Protein AF-A0A6L8B9L0-F1 (afdb_monomer)

Secondary structure (DSSP, 8-state):
-----TTTS---EEEEE--BTTB-EEEEEETTS-EEEEEETEEEEEE-TTS-EEEEETTTEEEEE-TT--EEEEEE---TTEEEEEEEEEEEETTTTEEEEEEEEEEEE-HHHHHHTT--TTS-S--TTEEEEEEEEE-TTS-EEEEEEGGGGEEBSS-TTSTTB--TT--GGG-TTSEETTSS---TTSS---------

Foldseek 3Di:
DPDDDVVPDPWDWDWDADPDVPFAWIFIATSVRDTPAIAGQFRDWDADPVRWIWGDRPWFKIFIAHRVRHTPAMEGDPPPQKTWDADKDFDQDVVVNGTKIKTKIKGDDAQVRLVLLPEDCPPDVTLPLFIFMKIFIADRVRDTPDMDGLSVQAAECPDQPHPRYLHPPGDPVVRPRGHYSPPDHTHNCRPPDNDDDDDD

Nearest PDB structures (foldseek):
  6tjd-assembly1_B  TM=5.544E-01  e=4.159E-03  synthetic construct
  6tjf-assembly2_C  TM=4.735E-01  e=1.412E-03  synthetic construct
  7ax2-assembly1_A  TM=4.006E-01  e=8.467E-04  synthetic construct
  6tjh-assembly2_B  TM=3.695E-01  e=1.125E-03  synthetic construct
  3hxj-assembly1_B  TM=4.276E-01  e=5.220E-03  Methanococcus maripaludis C7

pLDDT: mean 93.61, std 6.49, range [51.88, 98.62]

Mean predicted aligned error: 4.68 Å

Structure (mmCIF, N/CA/C/O backbone):
data_AF-A0A6L8B9L0-F1
#
_entry.id   AF-A0A6L8B9L0-F1
#
loop_
_atom_site.group_PDB
_atom_site.id
_atom_site.type_symbol
_atom_site.label_atom_id
_atom_site.label_alt_id
_atom_site.label_comp_id
_atom_site.label_asym_id
_atom_site.label_entity_id
_atom_site.label_seq_id
_atom_site.pdbx_PDB_ins_code
_atom_site.Cartn_x
_atom_site.Cartn_y
_atom_site.Cartn_z
_atom_site.occupancy
_atom_site.B_iso_or_equiv
_atom_site.auth_seq_id
_atom_site.auth_comp_id
_atom_site.auth_asym_id
_atom_site.auth_atom_id
_atom_site.pdbx_PDB_model_num
ATOM 1 N N . MET A 1 1 ? -34.748 1.625 4.871 1.00 51.88 1 MET A N 1
ATOM 2 C CA . MET A 1 1 ? -34.276 0.728 5.945 1.00 51.88 1 MET A CA 1
ATOM 3 C C . MET A 1 1 ? -33.990 -0.606 5.284 1.00 51.88 1 MET A C 1
ATOM 5 O O . MET A 1 1 ? -34.878 -1.085 4.590 1.00 51.88 1 MET A O 1
ATOM 9 N N . ILE A 1 2 ? -32.771 -1.134 5.387 1.00 58.09 2 ILE A N 1
ATOM 10 C CA . ILE A 1 2 ? -32.472 -2.496 4.924 1.00 58.09 2 ILE A CA 1
ATOM 11 C C . ILE A 1 2 ? -33.125 -3.430 5.959 1.00 58.09 2 ILE A C 1
ATOM 13 O O . ILE A 1 2 ? -32.776 -3.320 7.131 1.00 58.09 2 ILE A O 1
ATOM 17 N N . PRO A 1 3 ? -34.134 -4.243 5.605 1.00 67.88 3 PRO A N 1
ATOM 18 C CA . PRO A 1 3 ? -34.781 -5.120 6.573 1.00 67.88 3 PRO A CA 1
ATOM 19 C C . PRO A 1 3 ? -33.852 -6.291 6.913 1.00 67.88 3 PRO A C 1
ATOM 21 O O . PRO A 1 3 ? -33.426 -7.019 6.018 1.00 67.88 3 PRO A O 1
ATOM 24 N N . TRP A 1 4 ? -33.552 -6.478 8.198 1.00 77.31 4 TRP A N 1
ATOM 25 C CA . TRP A 1 4 ? -32.887 -7.681 8.695 1.00 77.31 4 TRP A CA 1
ATOM 26 C C . TRP A 1 4 ? -33.915 -8.784 8.943 1.00 77.31 4 TRP A C 1
ATOM 28 O O . TRP A 1 4 ? -34.924 -8.569 9.616 1.00 77.31 4 TRP A O 1
ATOM 38 N N . ASP A 1 5 ? -33.653 -9.960 8.379 1.00 82.81 5 ASP A N 1
ATOM 39 C CA . ASP A 1 5 ? -34.412 -11.183 8.618 1.00 82.81 5 ASP A CA 1
ATOM 40 C C . ASP A 1 5 ? -33.485 -12.176 9.341 1.00 82.81 5 ASP A C 1
ATOM 42 O O . ASP A 1 5 ? -32.600 -12.741 8.692 1.00 82.81 5 ASP A O 1
ATOM 46 N N . PRO A 1 6 ? -33.656 -12.410 10.656 1.00 82.56 6 PRO A N 1
ATOM 47 C CA . PRO A 1 6 ? -32.798 -13.317 11.426 1.00 82.56 6 PRO A CA 1
ATOM 48 C C . PRO A 1 6 ? -32.816 -14.766 10.926 1.00 82.56 6 PRO A C 1
ATOM 50 O O . PRO A 1 6 ? -31.980 -15.560 11.340 1.00 82.56 6 PRO A O 1
ATOM 53 N N . GLN A 1 7 ? -33.775 -15.144 10.074 1.00 88.31 7 GLN A N 1
ATOM 54 C CA . GLN A 1 7 ? -33.824 -16.480 9.473 1.00 88.31 7 GLN A CA 1
ATOM 55 C C . GLN A 1 7 ? -33.000 -16.579 8.184 1.00 88.31 7 GLN A C 1
ATOM 57 O O . GLN A 1 7 ? -32.796 -17.681 7.678 1.00 88.31 7 GLN A O 1
ATOM 62 N N . LYS A 1 8 ? -32.571 -15.443 7.621 1.00 85.62 8 LYS A N 1
ATOM 63 C CA . LYS A 1 8 ? -31.871 -15.359 6.328 1.00 85.62 8 LYS A CA 1
ATOM 64 C C . LYS A 1 8 ? -30.539 -14.618 6.392 1.00 85.62 8 LYS A C 1
ATOM 66 O O . LYS A 1 8 ? -29.845 -14.571 5.382 1.00 85.62 8 LYS A O 1
ATOM 71 N N . ALA A 1 9 ? -30.212 -14.015 7.530 1.00 81.06 9 ALA A N 1
ATOM 72 C CA . ALA A 1 9 ? -28.981 -13.273 7.741 1.00 81.06 9 ALA A CA 1
ATOM 73 C C . ALA A 1 9 ? -28.373 -13.643 9.092 1.00 81.06 9 ALA A C 1
ATOM 75 O O . ALA A 1 9 ? -29.076 -13.676 10.106 1.00 81.06 9 ALA A O 1
ATOM 76 N N . ASP A 1 10 ? -27.063 -13.861 9.091 1.00 82.81 10 ASP A N 1
ATOM 77 C CA . ASP A 1 10 ? -26.309 -14.105 10.312 1.00 82.81 10 ASP A CA 1
ATOM 78 C C . ASP A 1 10 ? -26.344 -12.873 11.236 1.00 82.81 10 ASP A C 1
ATOM 80 O O . ASP A 1 10 ? -26.451 -11.730 10.765 1.00 82.81 10 ASP A O 1
ATOM 84 N N . PRO A 1 11 ? -26.291 -13.072 12.566 1.00 84.88 11 PRO A N 1
ATOM 85 C CA . PRO A 1 11 ? -26.083 -11.973 13.495 1.00 84.88 11 PRO A CA 1
ATOM 86 C C . PRO A 1 11 ? -24.671 -11.403 13.319 1.00 84.88 11 PRO A C 1
ATOM 88 O O . PRO A 1 11 ? -23.735 -12.125 12.984 1.00 84.88 11 PRO A O 1
ATOM 91 N N . GLY A 1 12 ? -24.494 -10.116 13.603 1.00 87.81 12 GLY A N 1
ATOM 92 C CA . GLY A 1 12 ? -23.178 -9.498 13.522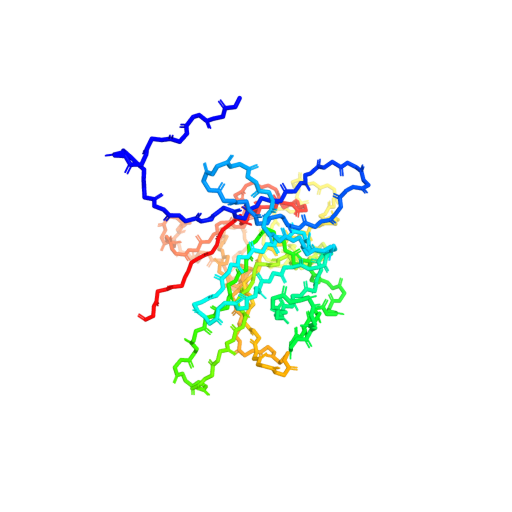 1.00 87.81 12 GLY A CA 1
ATOM 93 C C . GLY A 1 12 ? -23.220 -7.981 13.531 1.00 87.81 12 GLY A C 1
ATOM 94 O O . GLY A 1 12 ? -24.215 -7.362 13.917 1.00 87.81 12 GLY A O 1
ATOM 95 N N . TYR A 1 13 ? -22.105 -7.411 13.093 1.00 89.50 13 TYR A N 1
ATOM 96 C CA . TYR A 1 13 ? -21.912 -5.978 12.966 1.00 89.50 13 TYR A CA 1
ATOM 97 C C . TYR A 1 13 ? -21.266 -5.654 11.624 1.00 89.50 13 TYR A C 1
ATOM 99 O O . TYR A 1 13 ? -20.518 -6.462 11.076 1.00 89.50 13 TYR A O 1
ATOM 107 N N . ALA A 1 14 ? -21.517 -4.449 11.127 1.00 90.19 14 ALA A N 1
ATOM 108 C CA . ALA A 1 14 ? -20.841 -3.895 9.964 1.00 90.19 14 ALA A CA 1
ATOM 109 C C . ALA A 1 14 ? -20.059 -2.638 10.361 1.00 90.19 14 ALA A C 1
ATOM 111 O O . ALA A 1 14 ? -20.620 -1.728 10.979 1.00 90.19 14 ALA A O 1
ATOM 112 N N . CYS A 1 15 ? -18.783 -2.574 9.972 1.00 90.56 15 CYS A N 1
ATOM 113 C CA . CYS A 1 15 ? -18.016 -1.332 9.983 1.00 90.56 15 CYS A CA 1
ATOM 114 C C . CYS A 1 15 ? -18.389 -0.505 8.751 1.00 90.56 15 CYS A C 1
ATOM 116 O O . CYS A 1 15 ? -18.296 -0.978 7.619 1.00 90.56 15 CYS A O 1
ATOM 118 N N . ILE A 1 16 ? -18.816 0.738 8.962 1.00 90.44 16 ILE A N 1
ATOM 119 C CA . ILE A 1 16 ? -19.168 1.669 7.894 1.00 90.44 16 ILE A CA 1
ATOM 120 C C . ILE A 1 16 ? -18.310 2.920 8.016 1.00 90.44 16 ILE A C 1
ATOM 122 O O . ILE A 1 16 ? -18.424 3.693 8.969 1.00 90.44 16 ILE A O 1
ATOM 126 N N . ARG A 1 17 ? -17.494 3.150 6.989 1.00 87.38 17 ARG A N 1
ATOM 127 C CA . ARG A 1 17 ? -16.801 4.414 6.752 1.00 87.38 17 ARG A CA 1
ATOM 128 C C . ARG A 1 17 ? -17.747 5.416 6.094 1.00 87.38 17 ARG A C 1
ATOM 130 O O . ARG A 1 17 ? -18.367 5.123 5.072 1.00 87.38 17 ARG A O 1
ATOM 137 N N . THR A 1 18 ? -17.785 6.645 6.600 1.00 80.50 18 THR A N 1
ATOM 138 C CA . THR A 1 18 ? -18.456 7.759 5.911 1.00 80.50 18 THR A CA 1
ATOM 139 C C . THR A 1 18 ? -17.491 8.510 4.993 1.00 80.50 18 THR A C 1
ATOM 141 O O . THR A 1 18 ? -16.396 8.874 5.411 1.00 80.50 18 THR A O 1
ATOM 144 N N . ARG A 1 19 ? -17.904 8.809 3.753 1.00 72.81 19 ARG A N 1
ATOM 145 C CA . ARG A 1 19 ? -17.173 9.699 2.821 1.00 72.81 19 ARG A CA 1
ATOM 146 C C . ARG A 1 19 ? -17.920 11.018 2.590 1.00 72.81 19 ARG A C 1
ATOM 148 O O . ARG A 1 19 ? -18.149 11.419 1.453 1.00 72.81 19 ARG A O 1
ATOM 155 N N . LEU A 1 20 ? -18.344 11.674 3.669 1.00 76.12 20 LEU A N 1
ATOM 156 C CA . LEU A 1 20 ? -18.966 12.999 3.597 1.00 76.12 20 LEU A CA 1
ATOM 157 C C . LEU A 1 20 ? -17.947 14.075 3.999 1.00 76.12 20 LEU A C 1
ATOM 159 O O . LEU A 1 20 ? -17.241 13.883 4.991 1.00 76.12 20 LEU A O 1
ATOM 163 N N . PRO A 1 21 ? -17.861 15.211 3.278 1.00 75.56 21 PRO A N 1
ATOM 164 C CA . PRO A 1 21 ? -16.994 16.317 3.675 1.00 75.56 21 PRO A CA 1
ATOM 165 C C . PRO A 1 21 ? -17.262 16.741 5.126 1.00 75.56 21 PRO A C 1
ATOM 167 O O . PRO A 1 21 ? -18.398 17.035 5.489 1.00 75.56 21 PRO A O 1
ATOM 170 N N . GLY A 1 22 ? -16.215 16.759 5.955 1.00 72.50 22 GLY A N 1
ATOM 171 C CA . GLY A 1 22 ? -16.309 17.137 7.370 1.00 72.50 22 GLY A CA 1
ATOM 172 C C . GLY A 1 22 ? -16.790 16.036 8.324 1.00 72.50 22 GLY A C 1
ATOM 173 O O . GLY A 1 22 ? -16.885 16.298 9.520 1.00 72.50 22 GLY A O 1
ATOM 174 N N . VAL A 1 23 ? -17.057 14.817 7.837 1.00 77.75 23 VAL A N 1
ATOM 175 C CA . VAL A 1 23 ? -17.402 13.654 8.673 1.00 77.75 23 VAL A CA 1
ATOM 176 C C . VAL A 1 23 ? -16.302 12.603 8.542 1.00 77.75 23 VAL A C 1
ATOM 178 O O . VAL A 1 23 ? -16.163 11.968 7.497 1.00 77.75 23 VAL A O 1
ATOM 181 N N . THR A 1 24 ? -15.506 12.432 9.598 1.00 81.88 24 THR A N 1
ATOM 182 C CA . THR A 1 24 ? -14.398 11.469 9.646 1.00 81.88 24 THR A CA 1
ATOM 183 C C . THR A 1 24 ? -14.606 10.469 10.771 1.00 81.88 24 THR A C 1
ATOM 185 O O . THR A 1 24 ? -14.849 10.847 11.913 1.00 81.88 24 THR A O 1
ATOM 188 N N . GLY A 1 25 ? -14.463 9.187 10.463 1.00 91.38 25 GLY A N 1
ATOM 189 C CA . GLY A 1 25 ? -14.602 8.113 11.431 1.00 91.38 25 GLY A CA 1
ATOM 190 C C . GLY A 1 25 ? -15.271 6.883 10.841 1.00 91.38 25 GLY A C 1
ATOM 191 O O . GLY A 1 25 ? -15.788 6.893 9.718 1.00 91.38 25 GLY A O 1
ATOM 192 N N . VAL A 1 26 ? -15.271 5.830 11.647 1.00 93.62 26 VAL A N 1
ATOM 193 C CA . VAL A 1 26 ? -15.879 4.540 11.326 1.00 93.62 26 VAL A CA 1
ATOM 194 C C . VAL A 1 26 ? -16.966 4.246 12.350 1.00 93.62 26 VAL A C 1
ATOM 196 O O . VAL A 1 26 ? -16.760 4.387 13.557 1.00 93.62 26 VAL A O 1
ATOM 199 N N . TYR A 1 27 ? -18.139 3.863 11.857 1.00 94.25 27 TYR A N 1
ATOM 200 C CA . TYR A 1 27 ? -19.278 3.454 12.667 1.00 94.25 27 TYR A CA 1
ATOM 201 C C . TYR A 1 27 ? -19.353 1.938 12.707 1.00 94.25 27 TYR A C 1
ATOM 203 O O . TYR A 1 27 ? -19.258 1.296 11.665 1.00 94.25 27 TYR A O 1
ATOM 211 N N . LEU A 1 28 ? -19.606 1.379 13.884 1.00 94.25 28 LEU A N 1
ATOM 212 C CA . LEU A 1 28 ? -20.047 0.000 14.015 1.00 94.25 28 LEU A CA 1
ATOM 213 C C . LEU A 1 28 ? -21.566 -0.006 14.130 1.00 94.25 28 LEU A C 1
ATOM 215 O O . LEU A 1 28 ? -22.125 0.646 15.017 1.00 94.25 28 LEU A O 1
ATOM 219 N N . ILE A 1 29 ? -22.227 -0.725 13.231 1.00 93.81 29 ILE A N 1
ATOM 220 C CA . ILE A 1 29 ? -23.686 -0.797 13.167 1.00 93.81 29 ILE A CA 1
ATOM 221 C C . ILE A 1 29 ? -24.119 -2.248 13.347 1.00 93.81 29 ILE A C 1
ATOM 223 O O . ILE A 1 29 ? -23.524 -3.146 12.753 1.00 93.81 29 ILE A O 1
ATOM 227 N N . ASP A 1 30 ? -25.131 -2.481 14.178 1.00 91.56 30 ASP A N 1
ATOM 228 C CA . ASP A 1 30 ? -25.738 -3.803 14.334 1.00 91.56 30 ASP A CA 1
ATOM 229 C C . ASP A 1 30 ? -26.695 -4.149 13.179 1.00 91.56 30 ASP A C 1
ATOM 231 O O . ASP A 1 30 ? -27.028 -3.326 12.322 1.00 91.56 30 ASP A O 1
ATOM 235 N N . MET A 1 31 ? -27.193 -5.385 13.168 1.00 89.25 31 MET A N 1
ATOM 236 C CA . MET A 1 31 ? -28.133 -5.833 12.135 1.00 89.25 31 MET A CA 1
ATOM 237 C C . MET A 1 31 ? -29.500 -5.128 12.190 1.00 89.25 31 MET A C 1
ATOM 239 O O . MET A 1 31 ? -30.235 -5.144 11.205 1.00 89.25 31 MET A O 1
ATOM 243 N N . ALA A 1 32 ? -29.849 -4.473 13.301 1.00 87.81 32 ALA A N 1
ATOM 244 C CA . ALA A 1 32 ? -31.047 -3.640 13.408 1.00 87.81 32 ALA A CA 1
ATOM 245 C C . ALA A 1 32 ? -30.830 -2.212 12.864 1.00 87.81 32 ALA A C 1
ATOM 247 O O . ALA A 1 32 ? -31.765 -1.406 12.859 1.00 87.81 32 ALA A O 1
ATOM 248 N N . GLY A 1 33 ? -29.623 -1.893 12.383 1.00 88.81 33 GLY A N 1
ATOM 249 C CA . GLY A 1 33 ? -29.259 -0.573 11.880 1.00 88.81 33 GLY A CA 1
ATOM 250 C C . GLY A 1 33 ? -28.943 0.439 12.984 1.00 88.81 33 GLY A C 1
ATOM 251 O O . GLY A 1 33 ? -28.923 1.640 12.708 1.00 88.81 33 GLY A O 1
ATOM 252 N N . GLN A 1 34 ? -28.729 -0.006 14.226 1.00 91.44 34 GLN A N 1
ATOM 253 C CA . GLN A 1 34 ? -28.355 0.860 15.341 1.00 91.44 34 GLN A CA 1
ATOM 254 C C . GLN A 1 34 ? -26.841 1.030 15.393 1.00 91.44 34 GLN A C 1
ATOM 256 O O . GLN A 1 34 ? -26.083 0.070 15.267 1.00 91.44 34 GLN A O 1
ATOM 261 N N . VAL A 1 35 ? -26.395 2.266 15.613 1.00 94.31 35 VAL A N 1
ATOM 262 C CA . VAL A 1 35 ? -24.983 2.548 15.883 1.00 94.31 35 VAL A CA 1
ATOM 263 C C . VAL A 1 35 ? -24.649 2.022 17.275 1.00 94.31 35 VAL A C 1
ATOM 265 O O . VAL A 1 35 ? -25.189 2.513 18.266 1.00 94.31 35 VAL A O 1
ATOM 268 N N . VAL A 1 36 ? -23.744 1.049 17.344 1.00 95.44 36 VAL A N 1
ATOM 269 C CA . VAL A 1 36 ? -23.272 0.462 18.605 1.00 95.44 36 VAL A CA 1
ATOM 270 C C . VAL A 1 36 ? -21.927 1.029 19.045 1.00 95.44 36 VAL A C 1
ATOM 272 O O . VAL A 1 36 ? -21.632 1.042 20.238 1.00 95.44 36 VAL A O 1
ATOM 275 N N . ASN A 1 37 ? -21.123 1.527 18.101 1.00 95.44 37 ASN A N 1
ATOM 276 C CA . ASN A 1 37 ? -19.882 2.233 18.397 1.00 95.44 37 ASN A CA 1
ATOM 277 C C . ASN A 1 37 ? -19.502 3.213 17.277 1.00 95.44 37 ASN A C 1
ATOM 279 O O . ASN A 1 37 ? -19.998 3.118 16.152 1.00 95.44 37 ASN A O 1
ATOM 283 N N . TYR A 1 38 ? -18.622 4.158 17.591 1.00 94.50 38 TYR A N 1
ATOM 284 C CA . TYR A 1 38 ? -18.092 5.141 16.655 1.00 94.50 38 TYR A CA 1
ATOM 285 C C . TYR A 1 38 ? -16.669 5.539 17.046 1.00 94.50 38 TYR A C 1
ATOM 287 O O . TYR A 1 38 ? -16.438 6.019 18.157 1.00 94.50 38 TYR A O 1
ATOM 295 N N . TRP A 1 39 ? -15.739 5.411 16.102 1.00 94.12 39 TRP A N 1
ATOM 296 C CA . TRP A 1 39 ? -14.350 5.821 16.280 1.00 94.12 39 TRP A CA 1
ATOM 297 C C . TRP A 1 39 ? -14.023 7.013 15.373 1.00 94.12 39 TRP A C 1
ATOM 299 O O . TRP A 1 39 ? -13.910 6.847 14.153 1.00 94.12 39 TRP A O 1
ATOM 309 N N . PRO A 1 40 ? -13.872 8.228 15.933 1.00 91.75 40 PRO A N 1
ATOM 310 C CA . PRO A 1 40 ? -13.597 9.424 15.148 1.00 91.75 40 PRO A CA 1
ATOM 311 C C . PRO A 1 40 ? -12.179 9.417 14.569 1.00 91.75 40 PRO A C 1
ATOM 313 O O . PRO A 1 40 ? -11.233 8.911 15.174 1.00 91.75 40 PRO A O 1
ATOM 316 N N . GLY A 1 41 ? -12.020 10.049 13.406 1.00 89.38 41 GLY A N 1
ATOM 317 C CA . GLY A 1 41 ? -10.712 10.265 12.778 1.00 89.38 41 GLY A CA 1
ATOM 318 C C . GLY A 1 41 ? -10.125 9.058 12.041 1.00 89.38 41 GLY A C 1
ATOM 319 O O . GLY A 1 41 ? -9.135 9.229 11.333 1.00 89.38 41 GLY A O 1
ATOM 320 N N . PHE A 1 42 ? -10.740 7.878 12.145 1.00 93.12 42 PHE A N 1
ATOM 321 C CA . PHE A 1 42 ? -10.400 6.749 11.285 1.00 93.12 42 PHE A CA 1
ATOM 322 C C . PHE A 1 42 ? -10.910 6.982 9.863 1.00 93.12 42 PHE A C 1
ATOM 324 O O . PHE A 1 42 ? -12.047 7.413 9.648 1.00 93.12 42 PHE A O 1
ATOM 331 N N . THR A 1 43 ? -10.043 6.728 8.891 1.00 90.38 43 THR A N 1
ATOM 332 C CA . THR A 1 43 ? -10.361 6.772 7.468 1.00 90.38 43 THR A CA 1
ATOM 333 C C . THR A 1 43 ? -10.768 5.397 6.984 1.00 90.38 43 THR A C 1
ATOM 335 O O . THR A 1 43 ? -11.736 5.324 6.256 1.00 90.38 43 THR A O 1
ATOM 338 N N . ASP A 1 44 ? -10.147 4.316 7.427 1.00 91.56 44 ASP A N 1
ATOM 339 C CA . ASP A 1 44 ? -10.637 2.955 7.197 1.00 91.56 44 ASP A CA 1
ATOM 340 C C . ASP A 1 44 ? -10.330 2.096 8.413 1.00 91.56 44 ASP A C 1
ATOM 342 O O . ASP A 1 44 ? -9.383 2.410 9.133 1.00 91.56 44 ASP A O 1
ATOM 346 N N . ALA A 1 45 ? -11.129 1.067 8.684 1.00 94.38 45 ALA A N 1
ATOM 347 C CA . ALA A 1 45 ? -10.894 0.203 9.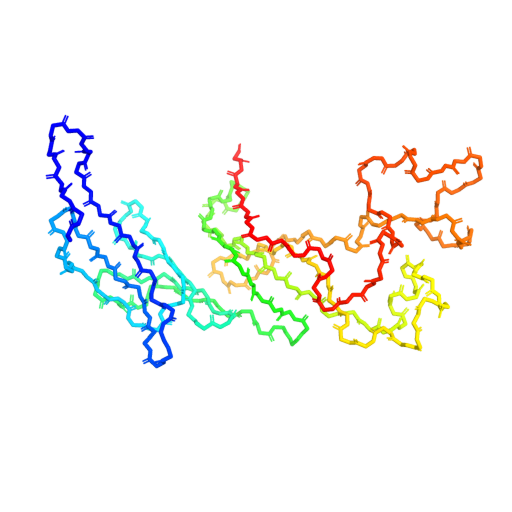836 1.00 94.38 45 ALA A CA 1
ATOM 348 C C . ALA A 1 45 ? -11.704 -1.093 9.796 1.00 94.38 45 ALA A C 1
ATOM 350 O O . ALA A 1 45 ? -12.796 -1.155 9.226 1.00 94.38 45 ALA A O 1
ATOM 351 N N . TYR A 1 46 ? -11.215 -2.090 10.526 1.00 94.06 46 TYR A N 1
ATOM 352 C CA . TYR A 1 46 ? -11.900 -3.349 10.775 1.00 94.06 46 TYR A CA 1
ATOM 353 C C . TYR A 1 46 ? -11.695 -3.818 12.224 1.00 94.06 46 TYR A C 1
ATOM 355 O O . TYR A 1 46 ? -10.796 -3.362 12.936 1.00 94.06 46 TYR A O 1
ATOM 363 N N . LEU A 1 47 ? -12.586 -4.700 12.684 1.00 93.69 47 LEU A N 1
ATOM 364 C CA . LEU A 1 47 ? -12.493 -5.317 14.006 1.00 93.69 47 LEU A CA 1
ATOM 365 C C . LEU A 1 47 ? -11.524 -6.497 13.978 1.00 93.69 47 LEU A C 1
ATOM 367 O O . LEU A 1 47 ? -11.548 -7.303 13.050 1.00 93.69 47 LEU A O 1
ATOM 371 N N . LEU A 1 48 ? -10.721 -6.611 15.029 1.00 94.31 48 LEU A N 1
ATOM 372 C CA . LEU A 1 48 ? -9.899 -7.782 15.304 1.00 94.31 48 LEU A CA 1
ATOM 373 C C . LEU A 1 48 ? -10.671 -8.781 16.177 1.00 94.31 48 LEU A C 1
ATOM 375 O O . LEU A 1 48 ? -11.648 -8.431 16.844 1.00 94.31 48 LEU A O 1
ATOM 379 N N . GLU A 1 49 ? -10.214 -10.034 16.198 1.00 92.00 49 GLU A N 1
ATOM 380 C CA . GLU A 1 49 ? -10.852 -11.114 16.970 1.00 92.00 49 GLU A CA 1
ATOM 381 C C . GLU A 1 49 ? -10.877 -10.848 18.485 1.00 92.00 49 GLU A C 1
ATOM 383 O O . GLU A 1 49 ? -11.766 -11.328 19.188 1.00 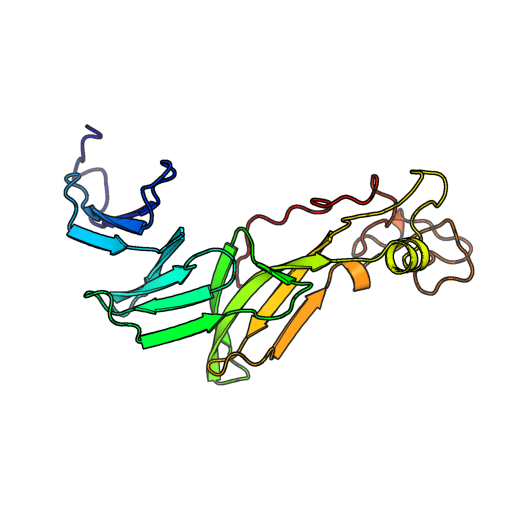92.00 49 GLU A O 1
ATOM 388 N N . ASP A 1 50 ? -9.935 -10.049 18.992 1.00 94.38 50 ASP A N 1
ATOM 389 C CA . ASP A 1 50 ? -9.859 -9.645 20.400 1.00 94.38 50 ASP A CA 1
ATOM 390 C C . ASP A 1 50 ? -10.822 -8.493 20.767 1.00 94.38 50 ASP A C 1
ATOM 392 O O . ASP A 1 50 ? -10.859 -8.049 21.917 1.00 94.38 50 ASP A O 1
ATOM 396 N N . GLY A 1 51 ? -11.616 -8.013 19.803 1.00 92.62 51 GLY A N 1
ATOM 397 C CA . GLY A 1 51 ? -12.581 -6.929 19.976 1.00 92.62 51 GLY A CA 1
ATOM 398 C C . GLY A 1 51 ? -11.975 -5.524 19.935 1.00 92.62 51 GLY A C 1
ATOM 399 O O . GLY A 1 51 ? -12.703 -4.544 20.122 1.00 92.62 51 GLY A O 1
ATOM 400 N N . THR A 1 52 ? -10.668 -5.401 19.692 1.00 96.19 52 THR A N 1
ATOM 401 C CA . THR A 1 52 ? -10.040 -4.121 19.348 1.00 96.19 52 THR A CA 1
ATOM 402 C C . THR A 1 52 ? -10.306 -3.774 17.883 1.00 96.19 52 THR A C 1
ATOM 404 O O . THR A 1 52 ? -10.735 -4.610 17.086 1.00 96.19 52 THR A O 1
ATOM 407 N N . MET A 1 53 ? -10.085 -2.515 17.519 1.00 96.25 53 MET A N 1
ATOM 408 C CA . MET A 1 53 ? -10.198 -2.055 16.139 1.00 96.25 53 MET A CA 1
ATOM 409 C C . MET A 1 53 ? -8.812 -1.713 15.605 1.00 96.25 53 MET A C 1
ATOM 411 O O . MET A 1 53 ? -8.028 -1.072 16.306 1.00 96.25 53 MET A O 1
ATOM 415 N N . PHE A 1 54 ? -8.536 -2.090 14.361 1.00 97.56 54 PHE A N 1
ATOM 416 C CA . PHE A 1 54 ? -7.347 -1.679 13.626 1.00 97.56 54 PHE A CA 1
ATOM 417 C C . PHE A 1 54 ? -7.744 -0.887 12.385 1.00 97.56 54 PHE A C 1
ATOM 419 O O . PHE A 1 54 ? -8.717 -1.230 11.714 1.00 97.56 54 PHE A O 1
ATOM 426 N N . GLY A 1 55 ? -7.025 0.191 12.085 1.00 96.31 55 GLY A N 1
ATOM 427 C CA . GLY A 1 55 ? -7.397 1.058 10.978 1.00 96.31 55 GLY A CA 1
ATOM 428 C C . GLY A 1 55 ? -6.414 2.178 10.674 1.00 96.31 55 GLY A C 1
ATOM 429 O O . GLY A 1 55 ? -5.497 2.448 11.446 1.00 96.31 55 GLY A O 1
ATOM 430 N N . ALA A 1 56 ? -6.655 2.875 9.570 1.00 95.25 56 ALA A N 1
ATOM 431 C CA . ALA A 1 56 ? -5.928 4.071 9.180 1.00 95.25 56 ALA A CA 1
ATOM 432 C C . ALA A 1 56 ? -6.552 5.332 9.801 1.00 95.25 56 ALA A C 1
ATOM 434 O O . ALA A 1 56 ? -7.773 5.448 9.927 1.00 95.25 56 ALA A O 1
ATOM 435 N N . ARG A 1 57 ? -5.714 6.308 10.158 1.00 92.69 57 ARG A N 1
ATOM 436 C CA . ARG A 1 57 ? -6.084 7.628 10.686 1.00 92.69 57 ARG A CA 1
ATOM 437 C C . ARG A 1 57 ? -5.408 8.706 9.843 1.00 92.69 57 ARG A C 1
ATOM 439 O O . ARG A 1 57 ? -4.239 9.018 10.018 1.00 92.69 57 ARG A O 1
ATOM 446 N N . GLY A 1 58 ? -6.147 9.301 8.913 1.00 89.00 58 GLY A N 1
ATOM 447 C CA . GLY A 1 58 ? -5.542 10.206 7.931 1.00 89.00 58 GLY A CA 1
ATOM 448 C C . GLY A 1 58 ? -4.806 9.437 6.822 1.00 89.00 58 GLY A C 1
ATOM 449 O O . GLY A 1 58 ? -5.239 8.328 6.502 1.00 89.00 58 GLY A O 1
ATOM 450 N N . PRO A 1 59 ? -3.784 10.038 6.180 1.00 90.38 59 PRO A N 1
ATOM 451 C CA . PRO A 1 59 ? -3.166 9.468 4.981 1.00 90.38 59 PRO A CA 1
ATOM 452 C C . PRO A 1 59 ? -2.088 8.413 5.259 1.00 90.38 59 PRO A C 1
ATOM 454 O O . PRO A 1 59 ? -1.967 7.491 4.469 1.00 90.38 59 PRO A O 1
ATOM 457 N N . SER A 1 60 ? -1.336 8.522 6.361 1.00 95.81 60 SER A N 1
ATOM 458 C CA . SER A 1 60 ? -0.110 7.720 6.554 1.00 95.81 60 SER A CA 1
ATOM 459 C C . SER A 1 60 ? -0.007 7.037 7.916 1.00 95.81 60 SER A C 1
ATOM 461 O O . SER A 1 60 ? 1.023 6.442 8.225 1.00 95.81 60 SER A O 1
ATOM 463 N N . THR A 1 61 ? -1.034 7.153 8.760 1.00 97.38 61 THR A N 1
ATOM 464 C CA . THR A 1 61 ? -1.014 6.621 10.126 1.00 97.38 61 THR A CA 1
ATOM 465 C C . THR A 1 61 ? -1.932 5.415 10.239 1.00 97.38 61 THR A C 1
ATOM 467 O O . THR A 1 61 ? -3.096 5.493 9.854 1.00 97.38 61 THR A O 1
ATOM 470 N N . PHE A 1 62 ? -1.440 4.336 10.837 1.00 98.19 62 PHE A N 1
ATOM 471 C CA . PHE A 1 62 ? -2.190 3.134 11.192 1.00 98.19 62 PHE A CA 1
ATOM 472 C C . PHE A 1 62 ? -2.247 3.008 12.709 1.00 98.19 62 PHE A C 1
ATOM 474 O O . PHE A 1 62 ? -1.272 3.304 13.395 1.00 98.19 62 PHE A O 1
ATOM 481 N N . SER A 1 63 ? -3.379 2.579 13.257 1.00 97.81 63 SER A N 1
ATOM 482 C CA . SER A 1 63 ? -3.575 2.516 14.700 1.00 97.81 63 SER A CA 1
ATOM 483 C C . SER A 1 63 ? -4.461 1.350 15.111 1.00 97.81 63 SER A C 1
ATOM 485 O O . SER A 1 63 ? -5.461 1.048 14.459 1.00 97.81 63 SER A O 1
ATOM 487 N N . GLN A 1 64 ? -4.097 0.733 16.235 1.00 98.00 64 GLN A N 1
ATOM 488 C CA . GLN A 1 64 ? -4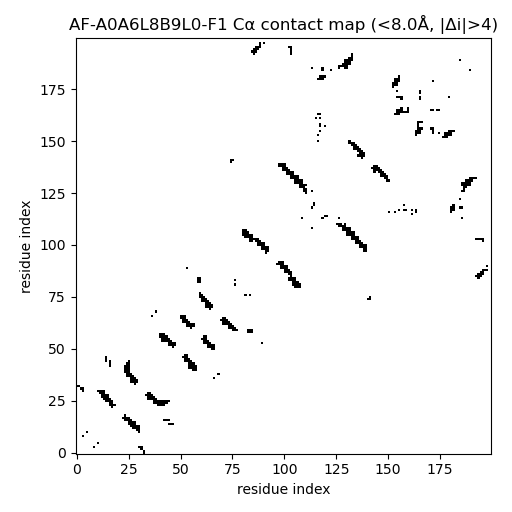.945 -0.183 16.982 1.00 98.00 64 GLN A CA 1
ATOM 489 C C . GLN A 1 64 ? -5.514 0.549 18.199 1.00 98.00 64 GLN A C 1
ATOM 491 O O . GLN A 1 64 ? -4.766 1.157 18.972 1.00 98.00 64 GLN A O 1
ATOM 496 N N . VAL A 1 65 ? -6.827 0.470 18.396 1.00 98.12 65 VAL A N 1
ATOM 497 C CA . VAL A 1 65 ? -7.527 1.093 19.525 1.00 98.12 65 VAL A CA 1
ATOM 498 C C . VAL A 1 65 ? -8.424 0.097 20.245 1.00 98.12 65 VAL A C 1
ATOM 500 O O . VAL A 1 65 ? -8.958 -0.835 19.643 1.00 98.12 65 VAL A O 1
ATOM 503 N N . ASP A 1 66 ? -8.631 0.313 21.541 1.00 97.88 66 ASP A N 1
ATOM 504 C CA . ASP A 1 66 ? -9.625 -0.442 22.297 1.00 97.88 66 ASP A CA 1
ATOM 505 C C . ASP A 1 66 ? -11.069 -0.034 21.934 1.00 97.88 66 ASP A C 1
ATOM 507 O O . ASP A 1 66 ? -11.327 0.908 21.175 1.00 97.88 66 ASP A O 1
ATOM 511 N N . TRP A 1 67 ? -12.048 -0.724 22.527 1.00 96.25 67 TRP A N 1
ATOM 512 C CA . TRP A 1 67 ? -13.472 -0.447 22.311 1.00 96.25 67 TRP A CA 1
ATOM 513 C C . TRP A 1 67 ? -13.878 1.007 22.613 1.00 96.25 67 TRP A C 1
ATOM 515 O O . TRP A 1 67 ? -14.832 1.516 22.030 1.00 96.25 67 TRP A O 1
ATOM 525 N N . LYS A 1 68 ? -13.175 1.692 23.522 1.00 96.62 68 LYS A N 1
ATOM 526 C CA . LYS A 1 68 ? -13.447 3.088 23.899 1.00 96.62 68 LYS A CA 1
ATOM 527 C C . LYS A 1 68 ? -12.674 4.094 23.040 1.00 96.62 68 LYS A C 1
ATOM 529 O O . LYS A 1 68 ? -12.847 5.295 23.235 1.00 96.62 68 LYS A O 1
ATOM 534 N N . GLY A 1 69 ? -11.837 3.626 22.115 1.00 95.88 69 GLY A N 1
ATOM 535 C CA . GLY A 1 69 ? -10.995 4.460 21.268 1.00 95.88 69 GLY A CA 1
ATOM 536 C C . GLY A 1 69 ? -9.672 4.878 21.912 1.00 95.88 69 GLY A C 1
ATOM 537 O O . GLY A 1 69 ? -9.032 5.798 21.404 1.00 95.88 69 GLY A O 1
ATOM 538 N N . ASN A 1 70 ? -9.242 4.241 23.008 1.00 97.81 70 ASN A N 1
ATOM 539 C CA . ASN A 1 70 ? -7.898 4.472 23.538 1.00 97.81 70 ASN A CA 1
ATOM 540 C C . ASN A 1 70 ? -6.873 3.806 22.616 1.00 97.81 70 ASN A C 1
ATOM 542 O O . ASN A 1 70 ? -7.017 2.631 22.281 1.00 97.81 70 ASN A O 1
ATOM 546 N N . VAL A 1 71 ? -5.835 4.548 22.229 1.00 97.69 71 VAL A N 1
ATOM 547 C CA . VAL A 1 71 ? -4.753 4.043 21.373 1.00 97.69 71 VAL A CA 1
ATOM 548 C C . VAL A 1 71 ? -3.934 3.006 22.133 1.00 97.69 71 VAL A C 1
ATOM 550 O O . VAL A 1 71 ? -3.375 3.299 23.189 1.00 97.69 71 VAL A O 1
ATOM 553 N N . LEU A 1 72 ? -3.879 1.796 21.582 1.00 97.88 72 LEU A N 1
ATOM 554 C CA . LEU A 1 72 ? -3.044 0.692 22.057 1.00 97.88 72 LEU A CA 1
ATOM 555 C C . LEU A 1 72 ? -1.718 0.649 21.296 1.00 97.88 72 LEU A C 1
ATOM 557 O O . LEU A 1 72 ? -0.683 0.324 21.872 1.00 97.88 72 LEU A O 1
ATOM 561 N N . TRP A 1 73 ? -1.762 0.995 20.009 1.00 98.06 73 TRP A N 1
ATOM 562 C CA . TRP A 1 73 ? -0.609 1.058 19.121 1.00 98.06 73 TRP A CA 1
ATOM 563 C C . TRP A 1 73 ? -0.861 2.053 17.985 1.00 98.06 73 TRP A C 1
ATOM 565 O O . TRP A 1 73 ? -2.004 2.245 17.557 1.00 98.06 73 TRP A O 1
ATOM 575 N N . GLU A 1 74 ? 0.200 2.684 17.492 1.00 97.88 74 GLU A N 1
ATOM 576 C CA . GLU A 1 74 ? 0.151 3.582 16.342 1.00 97.88 74 GLU A CA 1
ATOM 577 C C . GLU A 1 74 ? 1.498 3.586 15.610 1.00 97.88 74 GLU A C 1
ATOM 579 O O . GLU A 1 74 ? 2.554 3.587 16.242 1.00 97.88 74 GLU A O 1
ATOM 584 N N . HIS A 1 75 ? 1.449 3.626 14.283 1.00 98.19 75 HIS A N 1
ATOM 585 C CA . HIS A 1 75 ? 2.595 3.824 13.404 1.00 98.19 75 HIS A CA 1
ATOM 586 C C . HIS A 1 75 ? 2.239 4.860 12.347 1.00 98.19 75 HIS A C 1
ATOM 588 O O . HIS A 1 75 ? 1.122 4.866 11.838 1.00 98.19 75 HIS A O 1
ATOM 594 N N . THR A 1 76 ? 3.187 5.726 12.001 1.00 98.25 76 THR A N 1
ATOM 595 C CA . THR A 1 76 ? 3.057 6.654 10.875 1.00 98.25 76 THR A CA 1
ATOM 596 C C . THR A 1 76 ? 4.229 6.442 9.935 1.00 98.25 76 THR A C 1
ATOM 598 O O . THR A 1 76 ? 5.371 6.571 10.377 1.00 98.25 76 THR A O 1
ATOM 601 N N . ASP A 1 77 ? 3.956 6.179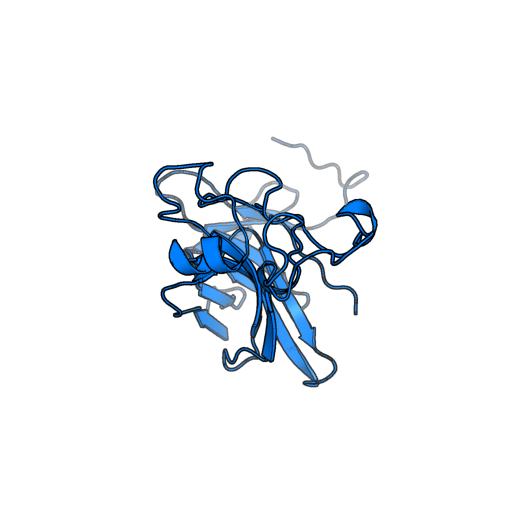 8.656 1.00 97.75 77 ASP A N 1
ATOM 602 C CA . ASP A 1 77 ? 5.002 6.230 7.637 1.00 97.75 77 ASP A CA 1
ATOM 603 C C . ASP A 1 77 ? 5.394 7.696 7.416 1.00 97.75 77 ASP A C 1
ATOM 605 O O . ASP A 1 77 ? 4.615 8.503 6.902 1.00 97.75 77 ASP A O 1
ATOM 609 N N . SER A 1 78 ? 6.585 8.056 7.892 1.00 96.31 78 SER A N 1
ATOM 610 C CA . SER A 1 78 ? 7.115 9.418 7.843 1.00 96.31 78 SER A CA 1
ATOM 611 C C . SER A 1 78 ? 8.066 9.656 6.669 1.00 96.31 78 SER A C 1
ATOM 613 O O . SER A 1 78 ? 8.715 10.702 6.625 1.00 96.31 78 SER A O 1
ATOM 615 N N . ARG A 1 79 ? 8.229 8.687 5.760 1.00 96.44 79 ARG A N 1
ATOM 616 C CA . ARG A 1 79 ? 9.088 8.843 4.581 1.00 96.44 79 ARG A CA 1
ATOM 617 C C . ARG A 1 79 ? 8.417 9.801 3.601 1.00 96.44 79 ARG A C 1
ATOM 619 O O . ARG A 1 79 ? 7.310 9.556 3.147 1.00 96.44 79 ARG A O 1
ATOM 626 N N . GLU A 1 80 ? 9.104 10.886 3.249 1.00 95.25 80 GLU A N 1
ATOM 627 C CA . GLU A 1 80 ? 8.525 11.964 2.429 1.00 95.25 80 GLU A CA 1
ATOM 628 C C . GLU A 1 80 ? 8.112 11.516 1.021 1.00 95.25 80 GLU A C 1
ATOM 630 O O . GLU A 1 80 ? 7.190 12.085 0.444 1.00 95.25 80 GLU A O 1
ATOM 635 N N . THR A 1 81 ? 8.788 10.501 0.480 1.00 95.12 81 THR A N 1
ATOM 636 C CA . THR A 1 81 ? 8.522 9.960 -0.857 1.00 95.12 81 THR A CA 1
ATOM 637 C C . THR A 1 81 ? 7.500 8.831 -0.860 1.00 95.12 81 THR A C 1
ATOM 639 O O . THR A 1 81 ? 7.267 8.256 -1.918 1.00 95.12 81 THR A O 1
ATOM 642 N N . HIS A 1 82 ? 6.943 8.464 0.300 1.00 96.31 82 HIS A N 1
ATOM 643 C CA . HIS A 1 82 ? 5.985 7.372 0.424 1.00 96.31 82 HIS A CA 1
ATOM 644 C C . HIS A 1 82 ? 4.596 7.890 0.778 1.00 96.31 82 HIS A C 1
ATOM 646 O O . HIS A 1 82 ? 4.414 8.704 1.684 1.00 96.31 82 HIS A O 1
ATOM 652 N N . HIS A 1 83 ? 3.599 7.365 0.076 1.00 96.94 83 HIS A N 1
ATOM 653 C CA . HIS A 1 83 ? 2.209 7.780 0.216 1.00 96.94 83 HIS A CA 1
ATOM 654 C C . HIS A 1 83 ? 1.341 6.539 0.419 1.00 96.94 83 HIS A C 1
ATOM 656 O O . HIS A 1 83 ? 0.912 5.949 -0.574 1.00 96.94 83 HIS A O 1
ATOM 662 N N . PRO A 1 84 ? 1.104 6.097 1.670 1.00 97.38 84 PRO A N 1
ATOM 663 C CA . PRO A 1 84 ? 0.208 4.980 1.935 1.00 97.38 84 PRO A CA 1
ATOM 664 C C . PRO A 1 84 ? -1.181 5.225 1.352 1.00 97.38 84 PRO A C 1
ATOM 666 O O . PRO A 1 84 ? -1.713 6.341 1.399 1.00 97.38 84 PRO A O 1
ATOM 669 N N . HIS A 1 85 ? -1.771 4.187 0.770 1.00 95.06 85 HIS A N 1
ATOM 670 C CA . HIS A 1 85 ? -3.059 4.305 0.103 1.00 95.06 85 HIS A CA 1
ATOM 671 C C . HIS A 1 85 ? -3.814 2.978 0.073 1.00 95.06 85 HIS A C 1
ATOM 673 O O . HIS A 1 85 ? -3.264 1.917 0.335 1.00 95.06 85 HIS A O 1
ATOM 679 N N . HIS A 1 86 ? -5.108 3.089 -0.220 1.00 95.06 86 HIS A N 1
ATOM 680 C CA . HIS A 1 86 ? -6.061 1.997 -0.386 1.00 95.06 86 HIS A CA 1
ATOM 681 C C . HIS A 1 86 ? -6.175 0.984 0.763 1.00 95.06 86 HIS A C 1
ATOM 683 O O . HIS A 1 86 ? -7.167 1.066 1.489 1.00 95.06 86 HIS A O 1
ATOM 689 N N . ASP A 1 87 ? -5.237 0.050 0.914 1.00 97.00 87 ASP A N 1
ATOM 690 C CA . ASP A 1 87 ? -5.418 -1.144 1.741 1.00 97.00 87 ASP A CA 1
ATOM 691 C C . ASP A 1 87 ? -4.222 -1.458 2.653 1.00 97.00 87 ASP A C 1
ATOM 693 O O . ASP A 1 87 ? -3.071 -1.098 2.382 1.00 97.00 87 ASP A O 1
ATOM 697 N N . PHE A 1 88 ? -4.525 -2.112 3.771 1.00 97.75 88 PHE A N 1
ATOM 698 C CA . PHE A 1 88 ? -3.587 -2.457 4.830 1.00 97.75 88 PHE A CA 1
ATOM 699 C C . PHE A 1 88 ? -4.116 -3.623 5.668 1.00 97.75 88 PHE A C 1
ATOM 701 O O . PHE A 1 88 ? -5.315 -3.766 5.900 1.00 97.75 88 PHE A O 1
ATOM 708 N N . LEU A 1 89 ? -3.200 -4.424 6.199 1.00 97.00 89 LEU A N 1
ATOM 709 C CA . LEU A 1 89 ? -3.490 -5.605 6.995 1.00 97.00 89 LEU A CA 1
ATOM 710 C C . LEU A 1 89 ? -2.547 -5.692 8.184 1.00 97.00 89 LEU A C 1
ATOM 712 O O . LEU A 1 89 ? -1.340 -5.515 8.068 1.00 97.00 89 LEU A O 1
ATOM 716 N N . ARG A 1 90 ? -3.101 -6.057 9.331 1.00 97.25 90 ARG A N 1
ATOM 717 C CA . ARG A 1 90 ? -2.340 -6.590 10.456 1.00 97.25 90 ARG A CA 1
ATOM 718 C C . ARG A 1 90 ? -2.248 -8.105 10.302 1.00 97.25 90 ARG A C 1
ATOM 720 O O . ARG A 1 90 ? -3.273 -8.780 10.393 1.00 97.25 90 ARG A O 1
ATOM 727 N N . ILE A 1 91 ? -1.044 -8.621 10.096 1.00 96.94 91 ILE A N 1
ATOM 728 C CA . ILE A 1 91 ? -0.778 -10.045 9.844 1.00 96.94 91 ILE A CA 1
ATOM 729 C C . ILE A 1 91 ? 0.096 -10.617 10.957 1.00 96.94 91 ILE A C 1
ATOM 731 O O . ILE A 1 91 ? 0.818 -9.874 11.616 1.00 96.94 91 ILE A O 1
ATOM 735 N N . TYR A 1 92 ? 0.013 -11.924 11.209 1.00 97.00 92 TYR A N 1
ATOM 736 C CA . TYR A 1 92 ? 0.973 -12.592 12.087 1.00 97.00 92 TYR A CA 1
ATOM 737 C C . TYR A 1 92 ? 2.183 -13.007 11.255 1.00 97.00 92 TYR A C 1
ATOM 739 O O . TYR A 1 92 ? 2.035 -13.823 10.346 1.00 97.00 92 TYR A O 1
ATOM 747 N N . ASN A 1 93 ? 3.356 -12.456 11.556 1.00 97.31 93 ASN A N 1
ATOM 748 C CA . ASN A 1 93 ? 4.590 -12.818 10.878 1.00 97.31 93 ASN A CA 1
ATOM 749 C C . ASN A 1 93 ? 5.258 -13.985 11.636 1.00 97.31 93 ASN A C 1
ATOM 751 O O . ASN A 1 93 ? 5.697 -13.798 12.774 1.00 97.31 93 ASN A O 1
ATOM 755 N N . PRO A 1 94 ? 5.355 -15.188 11.037 1.00 95.56 94 PRO A N 1
ATOM 756 C CA . PRO A 1 94 ? 5.884 -16.364 11.724 1.00 95.56 94 PRO A CA 1
ATOM 757 C C . PRO A 1 94 ? 7.400 -16.315 11.962 1.00 95.56 94 PRO A C 1
ATOM 759 O O . PRO A 1 94 ? 7.874 -17.007 12.855 1.00 95.56 94 PRO A O 1
ATOM 762 N N . GLU A 1 95 ? 8.158 -15.517 11.202 1.00 94.81 95 GLU A N 1
ATOM 763 C CA . GLU A 1 95 ? 9.609 -15.360 11.399 1.00 94.81 95 GLU A CA 1
ATOM 764 C C . GLU A 1 95 ? 9.910 -14.466 12.609 1.00 94.81 95 GLU A C 1
ATOM 766 O O . GLU A 1 95 ? 10.853 -14.714 13.357 1.00 94.81 95 GLU A O 1
ATOM 771 N N . LEU A 1 96 ? 9.089 -13.433 12.824 1.00 96.62 96 LEU A N 1
ATOM 772 C CA . LEU A 1 96 ? 9.222 -12.522 13.967 1.00 96.62 96 LEU A CA 1
ATOM 773 C C . LEU A 1 96 ? 8.452 -12.994 15.207 1.00 96.62 96 LEU A C 1
ATOM 775 O O . LEU A 1 96 ? 8.613 -12.417 16.281 1.00 96.62 96 LEU A O 1
ATOM 779 N N . GLU A 1 97 ? 7.603 -14.013 15.051 1.00 97.12 97 GLU A N 1
ATOM 780 C CA . GLU A 1 97 ? 6.656 -14.505 16.057 1.00 97.12 97 GLU A CA 1
ATOM 781 C C . GLU A 1 97 ? 5.755 -13.401 16.659 1.00 97.12 97 GLU A C 1
ATOM 783 O O . GLU A 1 97 ? 5.256 -13.529 17.781 1.00 97.12 97 GLU A O 1
ATOM 788 N N . ASP A 1 98 ? 5.499 -12.328 15.906 1.00 97.31 98 ASP A N 1
ATOM 789 C CA . ASP A 1 98 ? 4.698 -11.173 16.325 1.00 97.31 98 ASP A CA 1
ATOM 790 C C . ASP A 1 98 ? 3.803 -10.679 15.179 1.00 97.31 98 ASP A C 1
ATOM 792 O O . ASP A 1 98 ? 3.961 -11.054 14.015 1.00 97.31 98 ASP A O 1
ATOM 796 N N . TYR A 1 99 ? 2.837 -9.829 15.511 1.00 97.00 99 TYR A N 1
ATOM 797 C CA . TYR A 1 99 ? 2.022 -9.160 14.512 1.00 97.00 99 TYR A CA 1
ATOM 798 C C . TYR A 1 99 ? 2.759 -7.974 13.890 1.00 97.00 99 TYR A C 1
ATOM 800 O O . TYR A 1 99 ? 3.284 -7.109 14.594 1.00 97.00 99 TYR A O 1
ATOM 808 N N . THR A 1 100 ? 2.712 -7.909 12.567 1.00 98.31 100 THR A N 1
ATOM 809 C CA . THR A 1 100 ? 3.238 -6.827 11.734 1.00 98.31 100 THR A CA 1
ATOM 810 C C . THR A 1 100 ? 2.090 -6.131 11.008 1.00 98.31 100 THR A C 1
ATOM 812 O O . THR A 1 100 ? 0.937 -6.583 11.035 1.00 98.31 100 THR A O 1
ATOM 815 N N . VAL A 1 101 ? 2.388 -4.999 10.375 1.00 98.44 101 VAL A N 1
ATOM 816 C CA . VAL A 1 101 ? 1.445 -4.287 9.511 1.00 98.44 101 VAL A CA 1
ATOM 817 C C . VAL A 1 101 ? 1.984 -4.271 8.091 1.00 98.44 101 VAL A C 1
ATOM 819 O O . VAL A 1 101 ? 3.037 -3.696 7.836 1.00 98.44 101 VAL A O 1
ATOM 822 N N . LEU A 1 102 ? 1.232 -4.878 7.181 1.00 98.38 102 LEU A N 1
ATOM 823 C CA . LEU A 1 102 ? 1.444 -4.850 5.742 1.00 98.38 102 LEU A CA 1
ATOM 824 C C . LEU A 1 102 ? 0.546 -3.769 5.132 1.00 98.38 102 LEU A C 1
ATOM 826 O O . LEU A 1 102 ? -0.647 -3.739 5.421 1.00 98.38 102 LEU A O 1
ATOM 830 N N . TYR A 1 103 ? 1.071 -2.882 4.296 1.00 98.50 103 TYR A N 1
ATOM 831 C CA . TYR A 1 103 ? 0.271 -1.837 3.651 1.00 98.50 103 TYR A CA 1
ATOM 832 C C . TYR A 1 103 ? 0.764 -1.511 2.247 1.00 98.50 103 TYR A C 1
ATOM 834 O O . TYR A 1 103 ? 1.934 -1.710 1.912 1.00 98.50 103 TYR A O 1
ATOM 842 N N . ILE A 1 104 ? -0.149 -0.999 1.425 1.00 98.44 104 ILE A N 1
ATOM 843 C CA . ILE A 1 104 ? 0.168 -0.467 0.102 1.00 98.44 104 ILE A CA 1
ATOM 844 C C . ILE A 1 104 ? 0.573 1.002 0.248 1.00 98.44 104 ILE A C 1
ATOM 846 O O . ILE A 1 104 ? -0.051 1.770 0.986 1.00 98.44 104 ILE A O 1
ATOM 850 N N . ALA A 1 105 ? 1.613 1.406 -0.472 1.00 97.94 105 ALA A N 1
ATOM 851 C CA . ALA A 1 105 ? 1.974 2.802 -0.648 1.00 97.94 105 ALA A CA 1
ATOM 852 C C . ALA A 1 105 ? 2.417 3.076 -2.086 1.00 97.94 105 ALA A C 1
ATOM 854 O O . ALA A 1 105 ? 2.770 2.173 -2.837 1.00 97.94 105 ALA A O 1
ATOM 855 N N . ASN A 1 106 ? 2.435 4.348 -2.462 1.00 97.44 106 ASN A N 1
ATOM 856 C CA . ASN A 1 106 ? 3.152 4.820 -3.636 1.00 97.44 106 ASN A CA 1
ATOM 857 C C . ASN A 1 106 ? 4.529 5.330 -3.225 1.00 97.44 106 ASN A C 1
ATOM 859 O O . ASN A 1 106 ? 4.636 6.020 -2.216 1.00 97.44 106 ASN A O 1
ATOM 863 N N . GLU A 1 107 ? 5.547 5.064 -4.036 1.00 97.31 107 GLU A N 1
ATOM 864 C CA . GLU A 1 107 ? 6.859 5.699 -3.951 1.00 97.31 107 GLU A CA 1
ATOM 865 C C . GLU A 1 107 ? 7.056 6.684 -5.111 1.00 97.31 107 GLU A C 1
ATOM 867 O O . GLU A 1 107 ? 6.822 6.338 -6.273 1.00 97.31 107 GLU A O 1
ATOM 872 N N . ASP A 1 108 ? 7.510 7.900 -4.804 1.00 97.75 108 ASP A N 1
ATOM 873 C CA . ASP A 1 108 ? 7.868 8.903 -5.809 1.00 97.75 108 ASP A CA 1
ATOM 874 C C . ASP A 1 108 ? 9.096 8.475 -6.628 1.00 97.75 108 ASP A C 1
ATOM 876 O O . ASP A 1 108 ? 10.112 8.044 -6.080 1.00 97.75 108 ASP A O 1
ATOM 880 N N . LEU A 1 109 ? 9.028 8.669 -7.947 1.00 97.38 109 LEU A N 1
ATOM 881 C CA . LEU A 1 109 ? 10.153 8.489 -8.862 1.00 97.38 109 LEU A CA 1
ATOM 882 C C . LEU A 1 109 ? 10.465 9.804 -9.575 1.00 97.38 109 LEU A C 1
ATOM 884 O O . LEU A 1 109 ? 9.591 10.475 -10.131 1.00 97.38 109 LEU A O 1
ATOM 888 N N . THR A 1 110 ? 11.741 10.167 -9.594 1.00 97.25 110 THR A N 1
ATOM 889 C CA . THR A 1 110 ? 12.236 11.301 -10.372 1.00 97.25 110 THR A CA 1
ATOM 890 C C . THR A 1 110 ? 12.252 10.981 -11.866 1.00 97.25 110 THR A C 1
ATOM 892 O O . THR A 1 110 ? 12.275 9.825 -12.284 1.00 97.25 110 THR A O 1
ATOM 895 N N . HIS A 1 111 ? 12.301 12.025 -12.698 1.00 96.38 111 HIS A N 1
ATOM 896 C CA . HIS A 1 111 ? 12.430 11.858 -14.147 1.00 96.38 111 HIS A CA 1
ATOM 897 C C . HIS A 1 111 ? 13.632 10.979 -14.531 1.00 96.38 111 HIS A C 1
ATOM 899 O O . HIS A 1 111 ? 13.479 10.061 -15.332 1.00 96.38 111 HIS A O 1
ATOM 905 N N . ASP A 1 112 ? 14.797 11.224 -13.929 1.00 96.06 112 ASP A N 1
ATOM 906 C CA 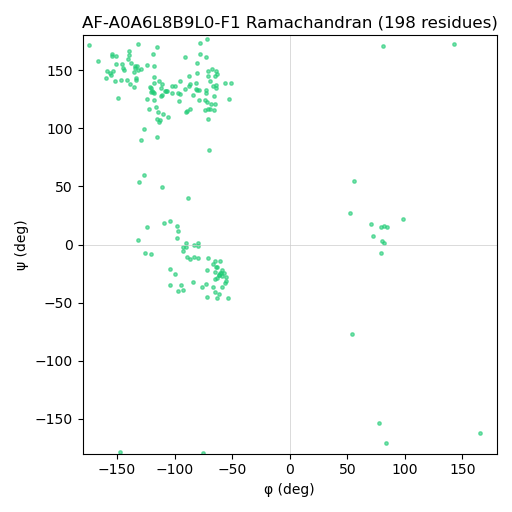. ASP A 1 112 ? 16.022 10.486 -14.244 1.00 96.06 112 ASP A CA 1
ATOM 907 C C . ASP A 1 112 ? 15.921 9.014 -13.824 1.00 96.06 112 ASP A C 1
ATOM 909 O O . ASP A 1 112 ? 16.391 8.139 -14.549 1.00 96.06 112 ASP A O 1
ATOM 913 N N . GLU A 1 113 ? 15.264 8.718 -12.696 1.00 96.12 113 GLU A N 1
ATOM 914 C CA . GLU A 1 113 ? 14.983 7.339 -12.282 1.00 96.12 113 GLU A CA 1
ATOM 915 C C . GLU A 1 113 ? 14.070 6.633 -13.285 1.00 96.12 113 GLU A C 1
ATOM 917 O O . GLU A 1 113 ? 14.377 5.522 -13.706 1.00 96.12 113 GLU A O 1
ATOM 922 N N . VAL A 1 114 ? 12.992 7.282 -13.733 1.00 95.75 114 VAL A N 1
ATOM 923 C CA . VAL A 1 114 ? 12.062 6.710 -14.721 1.00 95.75 114 VAL A CA 1
ATOM 924 C C . VAL A 1 114 ? 12.765 6.417 -16.054 1.00 95.75 114 VAL A C 1
ATOM 926 O O . VAL A 1 114 ? 12.601 5.334 -16.620 1.00 95.75 114 VAL A O 1
ATOM 929 N N . ILE A 1 115 ? 13.618 7.329 -16.531 1.00 95.25 115 ILE A N 1
ATOM 930 C CA . ILE A 1 115 ? 14.444 7.098 -17.727 1.00 95.25 115 ILE A CA 1
ATOM 931 C C . ILE A 1 115 ? 15.450 5.962 -17.500 1.00 95.25 115 ILE A C 1
ATOM 933 O O . ILE A 1 115 ? 15.626 5.117 -18.379 1.00 95.25 115 ILE A O 1
ATOM 937 N N . ALA A 1 116 ? 16.083 5.887 -16.325 1.00 94.12 116 ALA A N 1
ATOM 938 C CA . ALA A 1 116 ? 17.020 4.814 -15.989 1.00 94.12 116 ALA A CA 1
ATOM 939 C C . ALA A 1 116 ? 16.344 3.434 -15.909 1.00 94.12 116 ALA A C 1
ATOM 941 O O . ALA A 1 116 ? 16.974 2.427 -16.239 1.00 94.12 116 ALA A O 1
ATOM 942 N N . LEU A 1 117 ? 15.060 3.384 -15.536 1.00 95.06 117 LEU A N 1
ATOM 943 C CA . LEU A 1 117 ? 14.233 2.177 -15.603 1.00 95.06 117 LEU A CA 1
ATOM 944 C C . LEU A 1 117 ? 13.887 1.783 -17.050 1.00 95.06 117 LEU A C 1
ATOM 946 O O . LEU A 1 117 ? 13.454 0.659 -17.279 1.00 95.06 117 LEU A O 1
ATOM 950 N N . GLY A 1 118 ? 14.135 2.648 -18.038 1.00 94.94 118 GLY A N 1
ATOM 951 C CA . GLY A 1 118 ? 13.969 2.359 -19.464 1.00 94.94 118 GLY A CA 1
ATOM 952 C C . GLY A 1 118 ? 12.657 2.852 -20.070 1.00 94.94 118 GLY A C 1
ATOM 953 O O . GLY A 1 118 ? 12.227 2.323 -21.101 1.00 94.94 118 GLY A O 1
ATOM 954 N N . ALA A 1 119 ? 12.023 3.845 -19.441 1.00 95.44 119 ALA A N 1
ATOM 955 C CA . ALA A 1 119 ? 10.897 4.549 -20.034 1.00 95.44 119 ALA A CA 1
ATOM 956 C C . ALA A 1 119 ? 11.330 5.287 -21.309 1.00 95.44 119 ALA A C 1
ATOM 958 O O . ALA A 1 119 ? 12.456 5.780 -21.409 1.00 95.44 119 ALA A O 1
ATOM 959 N N . ASP A 1 120 ? 10.432 5.375 -22.286 1.00 94.50 120 ASP A N 1
ATOM 960 C CA . ASP A 1 120 ? 10.683 6.079 -23.539 1.00 94.50 120 ASP A CA 1
ATOM 961 C C . ASP A 1 120 ? 10.854 7.596 -23.292 1.00 94.50 120 ASP A C 1
ATOM 963 O O . ASP A 1 120 ? 9.897 8.246 -22.859 1.00 94.50 120 ASP A O 1
ATOM 967 N N . PRO A 1 121 ? 12.033 8.195 -23.555 1.00 93.38 121 PRO A N 1
ATOM 968 C CA . PRO A 1 121 ? 12.240 9.631 -23.362 1.00 93.38 121 PRO A CA 1
ATOM 969 C C . PRO A 1 121 ? 11.372 10.497 -24.283 1.00 93.38 121 PRO A C 1
ATOM 971 O O . PRO A 1 121 ? 11.159 11.663 -23.969 1.00 93.38 121 PRO A O 1
ATOM 974 N N . ASP A 1 122 ? 10.855 9.941 -25.383 1.00 94.38 122 ASP A N 1
ATOM 975 C CA . ASP A 1 122 ? 10.040 10.675 -26.354 1.00 94.38 122 ASP A CA 1
ATOM 976 C C . ASP A 1 122 ? 8.527 10.576 -26.067 1.00 94.38 122 ASP A C 1
ATOM 978 O O . ASP A 1 122 ? 7.722 11.173 -26.785 1.00 94.38 122 ASP A O 1
ATOM 982 N N . ALA A 1 123 ? 8.104 9.826 -25.038 1.00 93.94 123 ALA A N 1
ATOM 983 C CA . ALA A 1 123 ? 6.678 9.651 -24.746 1.00 93.94 123 ALA A CA 1
ATOM 984 C C . ALA A 1 123 ? 6.024 10.912 -24.156 1.00 93.94 123 ALA A C 1
ATOM 986 O O . ALA A 1 123 ? 4.845 11.166 -24.409 1.00 93.94 123 ALA A O 1
ATOM 987 N N . VAL A 1 124 ? 6.774 11.687 -23.365 1.00 95.38 124 VAL A N 1
ATOM 988 C CA . VAL A 1 124 ? 6.343 12.942 -22.729 1.00 95.38 124 VAL A CA 1
ATOM 989 C C . VAL A 1 124 ? 7.533 13.877 -22.528 1.00 95.38 124 VAL A C 1
ATOM 991 O O .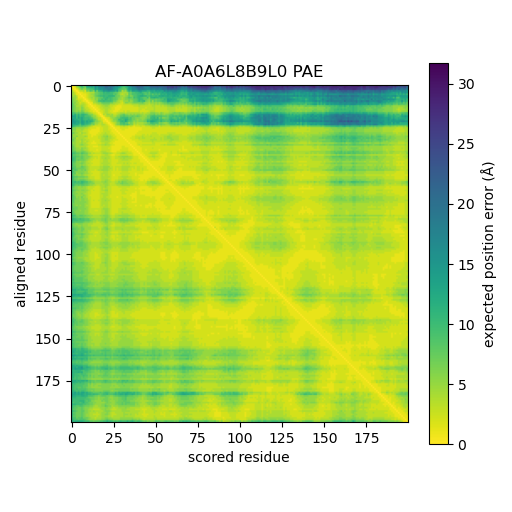 VAL A 1 124 ? 8.656 13.417 -22.354 1.00 95.38 124 VAL A O 1
ATOM 994 N N . ASP A 1 125 ? 7.276 15.186 -22.448 1.00 93.62 125 ASP A N 1
ATOM 995 C CA . ASP A 1 125 ? 8.323 16.186 -22.189 1.00 93.62 125 ASP A CA 1
ATOM 996 C C . ASP A 1 125 ? 9.054 15.940 -20.857 1.00 93.62 125 ASP A C 1
ATOM 998 O O . ASP A 1 125 ? 10.255 16.190 -20.741 1.00 93.62 125 ASP A O 1
ATOM 1002 N N . ARG A 1 126 ? 8.322 15.488 -19.824 1.00 95.31 126 ARG A N 1
ATOM 1003 C CA . ARG A 1 126 ? 8.884 15.169 -18.507 1.00 95.31 126 ARG A CA 1
ATOM 1004 C C . ARG A 1 126 ? 7.988 14.235 -17.694 1.00 95.31 126 ARG A C 1
ATOM 1006 O O . ARG A 1 126 ? 6.774 14.400 -17.662 1.00 95.31 126 ARG A O 1
ATOM 1013 N N . TYR A 1 127 ? 8.616 13.330 -16.949 1.00 95.69 127 TYR A N 1
ATOM 1014 C CA . TYR A 1 127 ? 7.969 12.360 -16.051 1.00 95.69 127 TYR A CA 1
ATOM 1015 C C . TYR A 1 127 ? 7.758 12.911 -14.623 1.00 95.69 127 TYR A C 1
ATOM 1017 O O . TYR A 1 127 ? 8.008 12.221 -13.636 1.00 95.69 127 TYR A O 1
ATOM 1025 N N . GLU A 1 128 ? 7.363 14.180 -14.483 1.00 94.50 128 GLU A N 1
ATOM 1026 C CA . GLU A 1 128 ? 7.155 14.801 -13.164 1.00 94.50 128 GLU A CA 1
ATOM 1027 C C . GLU A 1 128 ? 5.941 14.226 -12.423 1.00 94.50 128 GLU A C 1
ATOM 1029 O O . GLU A 1 128 ? 4.889 13.988 -13.013 1.00 94.50 128 GLU A O 1
ATOM 1034 N N . GLY A 1 129 ? 6.083 14.045 -11.105 1.00 94.69 129 GLY A N 1
ATOM 1035 C CA . GLY A 1 129 ? 5.016 13.512 -10.253 1.00 94.69 129 GLY A CA 1
ATOM 1036 C C . GLY A 1 129 ? 4.731 12.027 -10.474 1.00 94.69 129 GLY A C 1
ATOM 1037 O O . GLY A 1 129 ? 3.660 11.561 -10.093 1.00 94.69 129 GLY A O 1
ATOM 1038 N N . THR A 1 130 ? 5.659 11.302 -11.106 1.00 96.88 130 THR A N 1
ATOM 1039 C CA . THR A 1 130 ? 5.556 9.854 -11.267 1.00 96.88 130 THR A CA 1
ATOM 1040 C C . THR A 1 130 ? 5.607 9.177 -9.910 1.00 96.88 130 THR A C 1
ATOM 1042 O O . THR A 1 130 ? 6.472 9.487 -9.091 1.00 96.88 130 THR A O 1
ATOM 1045 N N . GLN A 1 131 ? 4.711 8.217 -9.711 1.00 97.12 131 GLN A N 1
ATOM 1046 C CA . GLN A 1 131 ? 4.754 7.329 -8.564 1.00 97.12 131 GLN A CA 1
ATOM 1047 C C . GLN A 1 131 ? 4.581 5.884 -9.015 1.00 97.12 131 GLN A C 1
ATOM 1049 O O . GLN A 1 131 ? 3.968 5.604 -10.049 1.00 97.12 131 GLN A O 1
ATOM 1054 N N . MET A 1 132 ? 5.123 4.958 -8.234 1.00 96.75 132 MET A N 1
ATOM 1055 C CA . MET A 1 132 ? 4.941 3.532 -8.462 1.00 96.75 132 MET A CA 1
ATOM 1056 C C . MET A 1 132 ? 4.584 2.838 -7.158 1.00 96.75 132 MET A C 1
ATOM 1058 O O . MET A 1 132 ? 5.068 3.216 -6.096 1.00 96.75 132 MET A O 1
ATOM 1062 N N . ASP A 1 133 ? 3.707 1.844 -7.233 1.00 97.62 133 ASP A N 1
ATOM 1063 C CA . ASP A 1 133 ? 3.285 1.116 -6.044 1.00 97.62 133 ASP A CA 1
ATOM 1064 C C . ASP A 1 133 ? 4.434 0.327 -5.403 1.00 97.62 133 ASP A C 1
ATOM 1066 O O . ASP A 1 133 ? 5.314 -0.225 -6.077 1.00 97.62 133 ASP A O 1
ATOM 1070 N N . VAL A 1 134 ? 4.382 0.268 -4.077 1.00 97.81 134 VAL A N 1
ATOM 1071 C CA . VAL A 1 134 ? 5.200 -0.555 -3.194 1.00 97.81 134 VAL A CA 1
ATOM 1072 C C . VAL A 1 134 ? 4.292 -1.201 -2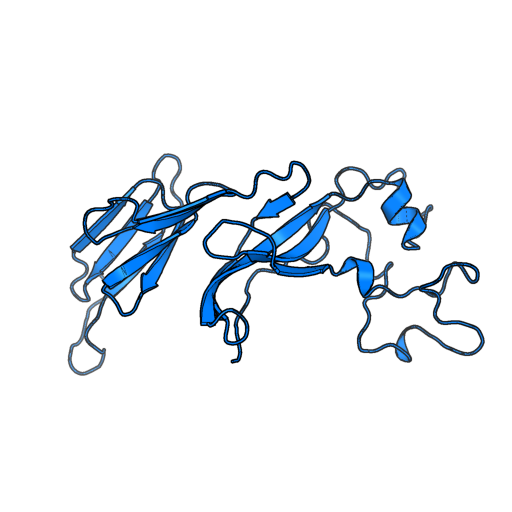.145 1.00 97.81 134 VAL A C 1
ATOM 1074 O O . VAL A 1 134 ? 3.277 -0.630 -1.744 1.00 97.81 134 VAL A O 1
ATOM 1077 N N . VAL A 1 135 ? 4.652 -2.397 -1.690 1.00 98.38 135 VAL A N 1
ATOM 1078 C CA . VAL A 1 135 ? 4.033 -3.029 -0.517 1.00 98.38 135 VAL A CA 1
ATOM 1079 C C . VAL A 1 135 ? 5.074 -3.057 0.587 1.00 98.38 135 VAL A C 1
ATOM 1081 O O . VAL A 1 135 ? 6.195 -3.502 0.350 1.00 98.38 135 VAL A O 1
ATOM 1084 N N . VAL A 1 136 ? 4.713 -2.571 1.768 1.00 98.56 136 VAL A N 1
ATOM 1085 C CA . VAL A 1 136 ? 5.627 -2.401 2.900 1.00 98.56 136 VAL A CA 1
ATOM 1086 C C . VAL A 1 136 ? 5.106 -3.197 4.082 1.00 98.56 136 VAL A C 1
ATOM 1088 O O . VAL A 1 136 ? 3.922 -3.126 4.399 1.00 98.56 136 VAL A O 1
ATOM 1091 N N . GLU A 1 137 ? 5.995 -3.918 4.755 1.00 98.62 137 GLU A N 1
ATOM 1092 C CA . GLU A 1 137 ? 5.723 -4.550 6.040 1.00 98.62 137 GLU A CA 1
ATOM 1093 C C . GLU A 1 137 ? 6.544 -3.875 7.140 1.00 98.62 137 GLU A C 1
ATOM 1095 O O . GLU A 1 137 ? 7.769 -3.755 7.025 1.00 98.62 137 GLU A O 1
ATOM 1100 N N . VAL A 1 138 ? 5.877 -3.462 8.218 1.00 98.62 138 VAL A N 1
ATOM 1101 C CA . VAL A 1 138 ? 6.523 -2.916 9.417 1.00 98.62 138 VAL A CA 1
ATOM 1102 C C . VAL A 1 138 ? 6.257 -3.771 10.646 1.00 98.62 138 VAL A C 1
ATOM 1104 O O . VAL A 1 138 ? 5.165 -4.315 10.824 1.00 98.62 138 VAL A O 1
ATOM 1107 N N . ASP A 1 139 ? 7.252 -3.860 11.520 1.00 98.38 139 ASP A N 1
ATOM 1108 C CA . ASP A 1 139 ? 7.114 -4.510 12.818 1.00 98.38 139 ASP A CA 1
ATOM 1109 C C . ASP A 1 139 ? 6.335 -3.654 13.834 1.00 98.38 139 ASP A C 1
ATOM 1111 O O . ASP A 1 139 ? 5.902 -2.526 13.574 1.00 98.38 139 ASP A O 1
ATOM 1115 N N . ARG A 1 140 ? 6.183 -4.184 15.052 1.00 96.38 140 ARG A N 1
ATOM 1116 C CA . ARG A 1 140 ? 5.532 -3.486 16.171 1.00 96.38 140 ARG A CA 1
ATOM 1117 C C . ARG A 1 140 ? 6.198 -2.158 16.558 1.00 96.38 140 ARG A C 1
ATOM 1119 O O . ARG A 1 140 ? 5.572 -1.356 17.250 1.00 96.38 140 ARG A O 1
ATOM 1126 N N . ASN A 1 141 ? 7.467 -1.960 16.212 1.00 96.81 141 ASN A N 1
ATOM 1127 C CA . ASN A 1 141 ? 8.232 -0.752 16.510 1.00 96.81 141 ASN A CA 1
ATOM 1128 C C . ASN A 1 141 ? 8.158 0.253 15.351 1.00 96.81 141 ASN A C 1
ATOM 1130 O O . ASN A 1 141 ? 8.624 1.383 15.495 1.00 96.81 141 ASN A O 1
ATOM 1134 N N . GLY A 1 142 ? 7.537 -0.131 14.232 1.00 96.44 142 GLY A N 1
ATOM 1135 C CA . GLY A 1 142 ? 7.464 0.667 13.018 1.00 96.44 142 GLY A CA 1
ATOM 1136 C C . GLY A 1 142 ? 8.710 0.557 12.141 1.00 96.44 142 GLY A C 1
ATOM 1137 O O . GLY A 1 142 ? 8.903 1.413 11.280 1.00 96.44 142 GLY A O 1
ATOM 1138 N N . GLU A 1 143 ? 9.563 -0.445 12.361 1.00 97.88 143 GLU A N 1
ATOM 1139 C CA . GLU A 1 143 ? 10.718 -0.720 11.511 1.00 97.88 143 GLU A CA 1
ATOM 1140 C C . GLU A 1 143 ? 10.281 -1.511 10.279 1.00 97.88 143 GLU A C 1
ATOM 1142 O O . GLU A 1 143 ? 9.533 -2.481 10.389 1.00 97.88 143 GLU A O 1
ATOM 1147 N N . VAL A 1 144 ? 10.751 -1.103 9.098 1.00 98.12 144 VAL A N 1
ATOM 1148 C CA . VAL A 1 144 ? 10.490 -1.821 7.845 1.00 98.12 144 VAL A CA 1
ATOM 1149 C C . VAL A 1 144 ? 11.251 -3.144 7.859 1.00 98.12 144 VAL A C 1
ATOM 1151 O O . VAL A 1 144 ? 12.483 -3.152 7.875 1.00 98.12 144 VAL A O 1
ATOM 1154 N N . VAL A 1 145 ? 10.519 -4.256 7.826 1.00 98.38 145 VAL A N 1
ATOM 1155 C CA . VAL A 1 145 ? 11.085 -5.617 7.843 1.00 98.38 145 VAL A CA 1
ATOM 1156 C C . VAL A 1 145 ? 11.052 -6.282 6.472 1.00 98.38 145 VAL A C 1
ATOM 1158 O O . VAL A 1 145 ? 11.843 -7.188 6.209 1.00 98.38 145 VAL A O 1
ATOM 1161 N N . TRP A 1 146 ? 10.182 -5.809 5.578 1.00 98.06 146 TRP A N 1
ATOM 1162 C CA . TRP A 1 146 ? 10.093 -6.287 4.205 1.00 98.06 146 TRP A CA 1
ATOM 1163 C C . TRP A 1 146 ? 9.469 -5.235 3.283 1.00 98.06 146 TRP A C 1
ATOM 1165 O O . TRP A 1 146 ? 8.601 -4.468 3.697 1.00 98.06 146 TRP A O 1
ATOM 1175 N N . GLU A 1 147 ? 9.900 -5.216 2.018 1.00 97.44 147 GLU A N 1
ATOM 1176 C CA . GLU A 1 147 ? 9.293 -4.400 0.965 1.00 97.44 147 GLU A CA 1
ATOM 1177 C C . GLU A 1 147 ? 9.252 -5.156 -0.363 1.00 97.44 147 GLU A C 1
ATOM 1179 O O . GLU A 1 147 ? 10.220 -5.816 -0.752 1.00 97.44 147 GLU A O 1
ATOM 1184 N N . TYR A 1 148 ? 8.163 -4.973 -1.105 1.00 97.75 148 TYR A N 1
ATOM 1185 C CA . TYR A 1 148 ? 8.071 -5.326 -2.516 1.00 97.75 148 TYR A CA 1
ATOM 1186 C C . TYR A 1 148 ? 7.907 -4.067 -3.347 1.00 97.75 148 TYR A C 1
ATOM 1188 O O . TYR A 1 148 ? 6.888 -3.380 -3.270 1.00 97.75 148 TYR A O 1
ATOM 1196 N N . ARG A 1 149 ? 8.914 -3.768 -4.166 1.00 97.19 149 ARG A N 1
ATOM 1197 C CA . ARG A 1 149 ? 8.962 -2.550 -4.974 1.00 97.19 149 ARG A CA 1
ATOM 1198 C C . ARG A 1 149 ? 8.789 -2.922 -6.429 1.00 97.19 149 ARG A C 1
ATOM 1200 O O . ARG A 1 149 ? 9.678 -3.525 -7.023 1.00 97.19 149 ARG A O 1
ATOM 1207 N N . PHE A 1 150 ? 7.676 -2.537 -7.043 1.00 95.81 150 PHE A N 1
ATOM 1208 C CA . PHE A 1 150 ? 7.378 -2.973 -8.410 1.00 95.81 150 PHE A CA 1
ATOM 1209 C C . PHE A 1 150 ? 8.428 -2.514 -9.432 1.00 95.81 150 PHE A C 1
ATOM 1211 O O . PHE A 1 150 ? 8.656 -3.207 -10.426 1.00 95.81 150 PHE A O 1
ATOM 1218 N N . ARG A 1 151 ? 9.136 -1.411 -9.152 1.00 95.19 151 ARG A N 1
ATOM 1219 C CA . ARG A 1 151 ? 10.255 -0.920 -9.970 1.00 95.19 151 ARG A CA 1
ATOM 1220 C C . ARG A 1 151 ? 11.403 -1.931 -10.122 1.00 95.19 151 ARG A C 1
ATOM 1222 O O . ARG A 1 151 ? 12.076 -1.932 -11.149 1.00 95.19 151 ARG A O 1
ATOM 1229 N N . ASP A 1 152 ? 11.580 -2.839 -9.160 1.00 95.88 152 ASP A N 1
ATOM 1230 C CA . ASP A 1 152 ? 12.624 -3.877 -9.188 1.00 95.88 152 ASP A CA 1
ATOM 1231 C C . ASP A 1 152 ? 12.236 -5.074 -10.089 1.00 95.88 152 ASP A C 1
ATOM 1233 O O . ASP A 1 152 ? 13.067 -5.913 -10.460 1.00 95.88 152 ASP A O 1
ATOM 1237 N N . HIS A 1 153 ? 10.966 -5.130 -10.502 1.00 96.25 153 HIS A N 1
ATOM 1238 C CA . HIS A 1 153 ? 10.369 -6.198 -11.308 1.00 96.25 153 HIS A CA 1
ATOM 1239 C C . HIS A 1 153 ? 10.044 -5.751 -12.739 1.00 96.25 153 HIS A C 1
ATOM 1241 O O . HIS A 1 153 ? 9.274 -6.401 -13.447 1.00 96.25 153 HIS A O 1
ATOM 1247 N N . LEU A 1 154 ? 10.659 -4.659 -13.189 1.00 96.88 154 LEU A N 1
ATOM 1248 C CA . LEU A 1 154 ? 10.487 -4.116 -14.530 1.00 96.88 154 LEU A CA 1
ATOM 1249 C C . LEU A 1 154 ? 11.332 -4.853 -15.593 1.00 96.88 154 LEU A C 1
ATOM 1251 O O . LEU A 1 154 ? 12.356 -5.475 -15.281 1.00 96.88 154 LEU A O 1
ATOM 1255 N N . VAL A 1 155 ? 10.902 -4.776 -16.856 1.00 98.12 155 VAL A N 1
ATOM 1256 C CA . VAL A 1 155 ? 11.601 -5.250 -18.066 1.00 98.12 155 VAL A CA 1
ATOM 1257 C C . VAL A 1 155 ? 11.340 -4.306 -19.246 1.00 98.12 155 VAL A C 1
ATOM 1259 O O . VAL A 1 155 ? 10.288 -3.683 -19.317 1.00 98.12 155 VAL A O 1
ATOM 1262 N N . GLN A 1 156 ? 12.284 -4.190 -20.178 1.00 96.69 156 GLN A N 1
ATOM 1263 C CA . GLN A 1 156 ? 12.141 -3.369 -21.390 1.00 96.69 156 GLN A CA 1
ATOM 1264 C C . GLN A 1 156 ? 12.972 -3.926 -22.557 1.00 96.69 156 GLN A C 1
ATOM 1266 O O . GLN A 1 156 ? 13.893 -4.713 -22.342 1.00 96.69 156 GLN A O 1
ATOM 1271 N N . ASP A 1 157 ? 12.681 -3.520 -23.792 1.00 96.06 157 ASP A N 1
ATOM 1272 C CA . ASP A 1 157 ? 13.348 -3.984 -25.022 1.00 96.06 157 ASP A CA 1
ATOM 1273 C C . ASP A 1 157 ? 13.956 -2.855 -25.886 1.00 96.06 157 ASP A C 1
ATOM 1275 O O . ASP A 1 157 ? 14.318 -3.060 -27.046 1.00 96.06 157 ASP A O 1
ATOM 1279 N N . ARG A 1 158 ? 14.100 -1.655 -25.312 1.00 92.38 158 ARG A N 1
ATOM 1280 C CA . ARG A 1 158 ? 14.558 -0.431 -25.987 1.00 92.38 158 ARG A CA 1
ATOM 1281 C C . ARG A 1 158 ? 16.038 -0.126 -25.801 1.00 92.38 158 ARG A C 1
ATOM 1283 O O . ARG A 1 158 ? 16.685 0.343 -26.734 1.00 92.38 158 ARG A O 1
ATOM 1290 N N . THR A 1 159 ? 16.565 -0.347 -24.597 1.00 92.50 159 THR A N 1
ATOM 1291 C CA . THR A 1 159 ? 17.916 0.062 -24.185 1.00 92.50 159 THR A CA 1
ATOM 1292 C C . THR A 1 159 ? 18.765 -1.176 -23.891 1.00 92.50 159 THR A C 1
ATOM 1294 O O . THR A 1 159 ? 18.768 -1.646 -22.750 1.00 92.50 159 THR A O 1
ATOM 1297 N N . PRO A 1 160 ? 19.522 -1.706 -24.877 1.00 94.00 160 PRO A N 1
ATOM 1298 C CA . PRO A 1 160 ? 20.271 -2.956 -24.728 1.00 94.00 160 PRO A CA 1
ATOM 1299 C C . PRO A 1 160 ? 21.330 -2.970 -23.625 1.00 94.00 160 PRO A C 1
ATOM 1301 O O . PRO A 1 160 ? 21.690 -4.039 -23.142 1.00 94.00 160 PRO A O 1
ATOM 1304 N N . SER A 1 161 ? 21.851 -1.803 -23.235 1.00 91.81 161 SER A N 1
ATOM 1305 C CA . SER A 1 161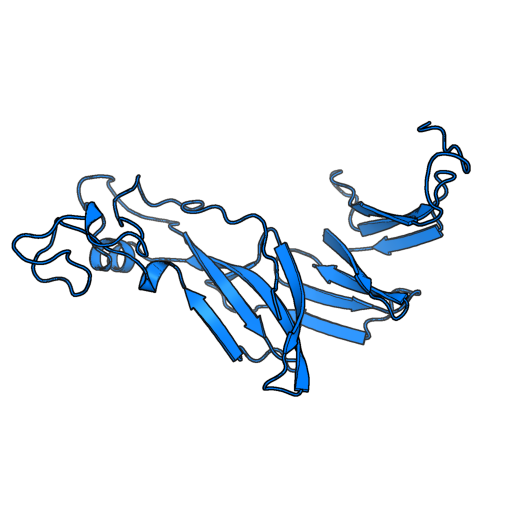 ? 22.873 -1.676 -22.191 1.00 91.81 161 SER A CA 1
ATOM 1306 C C . SER A 1 161 ? 22.315 -1.658 -20.765 1.00 91.81 161 SER A C 1
ATOM 1308 O O . SER A 1 161 ? 23.100 -1.716 -19.820 1.00 91.81 161 SER A O 1
ATOM 1310 N N . ALA A 1 162 ? 20.997 -1.530 -20.585 1.00 91.94 162 ALA A N 1
ATOM 1311 C CA . ALA A 1 162 ? 20.380 -1.488 -19.263 1.00 91.94 162 ALA A CA 1
ATOM 1312 C C . ALA A 1 162 ? 20.218 -2.899 -18.673 1.00 91.94 162 ALA A C 1
ATOM 1314 O O . ALA A 1 162 ? 19.993 -3.875 -19.391 1.00 91.94 162 ALA A O 1
ATOM 1315 N N . SER A 1 163 ? 20.311 -3.012 -17.346 1.00 92.81 163 SER A N 1
ATOM 1316 C CA . SER A 1 163 ? 20.268 -4.295 -16.626 1.00 92.81 163 SER A CA 1
ATOM 1317 C C . SER A 1 163 ? 18.927 -5.026 -16.739 1.00 92.81 163 SER A C 1
ATOM 1319 O O . SER A 1 163 ? 18.887 -6.247 -16.603 1.00 92.81 163 SER A O 1
ATOM 1321 N N . ASN A 1 164 ? 17.841 -4.299 -17.003 1.00 96.06 164 ASN A N 1
ATOM 1322 C CA . ASN A 1 164 ? 16.488 -4.828 -17.169 1.00 96.06 164 ASN A CA 1
ATOM 1323 C C . ASN A 1 164 ? 16.082 -5.027 -18.645 1.00 96.06 164 ASN A C 1
ATOM 1325 O O . ASN A 1 164 ? 14.896 -5.173 -18.938 1.00 96.06 164 ASN A O 1
ATOM 1329 N N . HIS A 1 165 ? 17.038 -5.021 -19.580 1.00 97.12 165 HIS A N 1
ATOM 1330 C CA . HIS A 1 165 ? 16.759 -5.302 -20.987 1.00 97.12 165 HIS A CA 1
ATOM 1331 C C . HIS A 1 165 ? 16.429 -6.787 -21.220 1.00 97.12 165 HIS A C 1
ATOM 1333 O O . HIS A 1 165 ? 17.059 -7.671 -20.634 1.00 97.12 165 HIS A O 1
ATOM 1339 N N . VAL A 1 166 ? 15.517 -7.085 -22.152 1.00 97.81 166 VAL A N 1
ATOM 1340 C CA . VAL A 1 166 ? 15.173 -8.468 -22.549 1.00 97.81 166 VAL A CA 1
ATOM 1341 C C . VAL A 1 166 ? 16.384 -9.268 -23.039 1.00 97.81 166 VAL A C 1
ATOM 1343 O O . VAL A 1 166 ? 16.420 -10.485 -22.914 1.00 97.81 166 VAL A O 1
ATOM 1346 N N . GLY A 1 167 ? 17.435 -8.614 -23.527 1.00 96.75 167 GLY A N 1
ATOM 1347 C CA . GLY A 1 167 ? 18.640 -9.232 -24.091 1.00 96.75 167 GLY A CA 1
ATOM 1348 C C . GLY A 1 167 ? 18.458 -9.690 -25.541 1.00 96.75 167 GLY A C 1
ATOM 1349 O O . GLY A 1 167 ? 17.362 -9.662 -26.088 1.00 96.75 167 GLY A O 1
ATOM 1350 N N . GLU A 1 168 ? 19.551 -10.092 -26.186 1.00 95.50 168 GLU A N 1
ATOM 1351 C CA . GLU A 1 168 ? 19.529 -10.476 -27.601 1.00 95.50 168 GLU A CA 1
ATOM 1352 C C . GLU A 1 168 ? 18.666 -11.725 -27.850 1.00 95.50 168 GLU A C 1
ATOM 1354 O O . GLU A 1 168 ? 18.719 -12.696 -27.094 1.00 95.50 168 GLU A O 1
ATOM 1359 N N . GLY A 1 169 ? 17.868 -11.696 -28.922 1.00 95.31 169 GLY A N 1
ATOM 1360 C CA . GLY A 1 169 ? 17.041 -12.829 -29.352 1.00 95.31 169 GLY A CA 1
ATOM 1361 C C . GLY A 1 169 ? 15.820 -13.121 -28.473 1.00 95.31 169 GLY A C 1
ATOM 1362 O O . GLY A 1 169 ? 15.165 -14.137 -28.694 1.00 95.31 169 GLY A O 1
ATOM 1363 N N . ARG A 1 170 ? 15.515 -12.256 -27.500 1.00 97.25 170 ARG A N 1
ATOM 1364 C CA . ARG A 1 170 ? 14.351 -12.355 -26.609 1.00 97.25 170 ARG A CA 1
ATOM 1365 C C . ARG A 1 170 ? 13.442 -11.139 -26.772 1.00 97.25 170 ARG A C 1
ATOM 1367 O O . ARG A 1 170 ? 13.843 -10.115 -27.318 1.00 97.25 170 ARG A O 1
ATOM 1374 N N . SER A 1 171 ? 12.221 -11.269 -26.284 1.00 96.75 171 SER A N 1
ATOM 1375 C CA . SER A 1 171 ? 11.178 -10.247 -26.286 1.00 96.75 171 SER A CA 1
ATOM 1376 C C . SER A 1 171 ? 10.547 -10.124 -24.899 1.00 96.75 171 SER A C 1
ATOM 1378 O O . SER A 1 171 ? 10.798 -10.947 -24.019 1.00 96.75 171 SER A O 1
ATOM 1380 N N . LEU A 1 172 ? 9.687 -9.124 -24.700 1.00 96.94 172 LEU A N 1
ATOM 1381 C CA . LEU A 1 172 ? 8.953 -8.937 -23.441 1.00 96.94 172 LEU A CA 1
ATOM 1382 C C . LEU A 1 172 ? 8.132 -10.180 -23.048 1.00 96.94 172 LEU A C 1
ATOM 1384 O O . LEU A 1 172 ? 8.025 -10.507 -21.869 1.00 96.94 172 LEU A O 1
ATOM 1388 N N . ALA A 1 173 ? 7.615 -10.924 -24.035 1.00 96.44 173 ALA A N 1
ATOM 1389 C CA . ALA A 1 173 ? 6.826 -12.137 -23.814 1.00 96.44 173 ALA A CA 1
ATOM 1390 C C . ALA A 1 173 ? 7.611 -13.270 -23.124 1.00 96.44 173 ALA A C 1
ATOM 1392 O O . ALA A 1 173 ? 7.004 -14.159 -22.528 1.00 96.44 173 ALA A O 1
ATOM 1393 N N . ASP A 1 174 ? 8.946 -13.226 -23.158 1.00 97.81 174 ASP A N 1
ATOM 1394 C CA . ASP A 1 174 ? 9.813 -14.203 -22.492 1.00 97.81 174 ASP A CA 1
ATOM 1395 C C . ASP A 1 174 ? 9.967 -13.933 -20.978 1.00 97.81 174 ASP A C 1
ATOM 1397 O O . ASP A 1 174 ? 10.637 -14.693 -20.276 1.00 97.81 174 ASP A O 1
ATOM 1401 N N . PHE A 1 175 ? 9.339 -12.870 -20.454 1.00 97.00 175 PHE A N 1
ATOM 1402 C CA . PHE A 1 175 ? 9.431 -12.438 -19.055 1.00 97.00 175 PHE A CA 1
ATOM 1403 C C . PHE A 1 175 ? 8.046 -12.269 -18.393 1.00 97.00 175 PHE A C 1
ATOM 1405 O O . PHE A 1 175 ? 7.736 -11.191 -17.890 1.00 97.00 175 PHE A O 1
ATOM 1412 N N . PRO A 1 176 ? 7.210 -13.323 -18.304 1.00 94.38 176 PRO A N 1
ATOM 1413 C CA . PRO A 1 176 ? 5.824 -13.218 -17.823 1.00 94.38 176 PRO A CA 1
ATOM 1414 C C . PRO A 1 176 ? 5.667 -12.794 -16.349 1.00 94.38 176 PRO A C 1
ATOM 1416 O O . PRO A 1 176 ? 4.566 -12.458 -15.929 1.00 94.38 176 PRO A O 1
ATOM 1419 N N . GLY A 1 177 ? 6.740 -12.830 -15.553 1.00 93.62 177 GLY A N 1
ATOM 1420 C CA . GLY A 1 177 ? 6.761 -12.363 -14.159 1.00 93.62 177 GLY A CA 1
ATOM 1421 C C . GLY A 1 177 ? 7.303 -10.941 -13.981 1.00 93.62 177 GLY A C 1
ATOM 1422 O O . GLY A 1 177 ? 7.639 -10.564 -12.860 1.00 93.62 177 GLY A O 1
ATOM 1423 N N . ARG A 1 178 ? 7.478 -10.189 -15.073 1.00 96.38 178 ARG A N 1
ATOM 1424 C CA . ARG A 1 178 ? 7.970 -8.809 -15.063 1.00 96.38 178 ARG A CA 1
ATOM 1425 C C . ARG A 1 178 ? 6.979 -7.882 -15.752 1.00 96.38 178 ARG A C 1
ATOM 1427 O O . ARG A 1 178 ? 6.212 -8.306 -16.612 1.00 96.38 178 ARG A O 1
ATOM 1434 N N . LEU A 1 179 ? 7.023 -6.615 -15.370 1.00 95.75 179 LEU A N 1
ATOM 1435 C CA . LEU A 1 179 ? 6.206 -5.564 -15.964 1.00 95.75 179 LEU A CA 1
ATOM 1436 C C . LEU A 1 179 ? 6.995 -4.854 -17.060 1.00 95.75 179 LEU A C 1
ATOM 1438 O O . LEU A 1 179 ? 8.125 -4.425 -16.825 1.00 95.75 179 LEU A O 1
ATOM 1442 N N . ASP A 1 180 ? 6.402 -4.721 -18.242 1.00 96.06 180 ASP A N 1
ATOM 1443 C CA . ASP A 1 180 ? 6.966 -3.865 -19.282 1.00 96.06 180 ASP A CA 1
ATOM 1444 C C . ASP A 1 180 ? 6.933 -2.405 -18.813 1.00 96.06 180 ASP A C 1
ATOM 1446 O O . ASP A 1 180 ? 5.869 -1.860 -18.526 1.00 96.06 180 ASP A O 1
ATOM 1450 N N . VAL A 1 181 ? 8.111 -1.783 -18.748 1.00 95.62 181 VAL A N 1
ATOM 1451 C CA . VAL A 1 181 ? 8.315 -0.383 -18.341 1.00 95.62 181 VAL A CA 1
ATOM 1452 C C . VAL A 1 181 ? 7.476 0.577 -19.187 1.00 95.62 181 VAL A C 1
ATOM 1454 O O . VAL A 1 181 ? 7.059 1.623 -18.702 1.00 95.62 181 VAL A O 1
ATOM 1457 N N . ASN A 1 182 ? 7.241 0.230 -20.454 1.00 93.94 182 ASN A N 1
ATOM 1458 C CA . ASN A 1 182 ? 6.518 1.056 -21.416 1.00 93.94 182 ASN A CA 1
ATOM 1459 C C . ASN A 1 182 ? 5.087 0.554 -21.655 1.00 93.94 182 ASN A C 1
ATOM 1461 O O . ASN A 1 182 ? 4.456 0.910 -22.658 1.00 93.94 182 ASN A O 1
ATOM 1465 N N . PHE A 1 183 ? 4.542 -0.245 -20.728 1.00 91.50 183 PHE A N 1
ATOM 1466 C CA . PHE A 1 183 ? 3.119 -0.560 -20.703 1.00 91.50 183 PHE A CA 1
ATOM 1467 C C . PHE A 1 183 ? 2.334 0.691 -20.284 1.00 91.50 183 PHE A C 1
ATOM 1469 O O . PHE A 1 183 ? 1.999 0.891 -19.118 1.00 91.50 183 PHE A O 1
ATOM 1476 N N . GLY A 1 184 ? 2.103 1.585 -21.242 1.00 90.75 184 GLY A N 1
ATOM 1477 C CA . GLY A 1 184 ? 1.602 2.932 -20.983 1.00 90.75 184 GLY A CA 1
ATOM 1478 C C . GLY A 1 184 ? 2.709 3.916 -20.596 1.00 90.75 184 GLY A C 1
ATOM 1479 O O . GLY A 1 184 ? 3.897 3.633 -20.711 1.00 90.75 184 GLY A O 1
ATOM 1480 N N . VAL A 1 185 ? 2.294 5.107 -20.168 1.00 92.38 185 VAL A N 1
ATOM 1481 C CA . VAL A 1 185 ? 3.190 6.194 -19.756 1.00 92.38 185 VAL A CA 1
ATOM 1482 C C . VAL A 1 185 ? 3.129 6.307 -18.239 1.00 92.38 185 VAL A C 1
ATOM 1484 O O . VAL A 1 185 ? 2.033 6.347 -17.674 1.00 92.38 185 VAL A O 1
ATOM 1487 N N . PHE A 1 186 ? 4.292 6.376 -17.588 1.00 94.06 186 PHE A N 1
ATOM 1488 C CA . PHE A 1 186 ? 4.370 6.638 -16.154 1.00 94.06 186 PHE A CA 1
ATOM 1489 C C . PHE A 1 186 ? 3.554 7.873 -15.772 1.00 94.06 186 PHE A C 1
ATOM 1491 O O . PHE A 1 186 ? 3.550 8.895 -16.459 1.00 94.06 186 PHE A O 1
ATOM 1498 N N . SER A 1 187 ? 2.855 7.765 -14.652 1.00 93.62 187 SER A N 1
ATOM 1499 C CA . SER A 1 187 ? 2.050 8.841 -14.096 1.00 93.62 187 SER A CA 1
ATOM 1500 C C . SER A 1 187 ? 2.072 8.747 -12.576 1.00 93.62 187 SER A C 1
ATOM 1502 O O . SER A 1 187 ? 2.710 7.860 -12.007 1.00 93.62 187 SER A O 1
ATOM 1504 N N . ARG A 1 188 ? 1.353 9.649 -11.909 1.00 93.50 188 ARG A N 1
ATOM 1505 C CA . ARG A 1 188 ? 1.137 9.562 -10.463 1.00 93.50 188 ARG A CA 1
ATOM 1506 C C . ARG A 1 188 ? 0.421 8.273 -10.043 1.00 93.50 188 ARG A C 1
ATOM 1508 O O . ARG A 1 188 ? 0.553 7.863 -8.905 1.00 93.50 188 ARG A O 1
ATOM 1515 N N . ASP A 1 189 ? -0.348 7.661 -10.938 1.00 91.00 189 ASP A N 1
ATOM 1516 C CA . ASP A 1 189 ? -1.241 6.546 -10.622 1.00 91.00 189 ASP A CA 1
ATOM 1517 C C . ASP A 1 189 ? -1.038 5.392 -11.617 1.00 91.00 189 ASP A C 1
ATOM 1519 O O . ASP A 1 189 ? -1.941 5.001 -12.353 1.00 91.00 189 ASP A O 1
ATOM 1523 N N . TYR A 1 190 ? 0.215 4.942 -11.749 1.00 92.88 190 TYR A N 1
ATOM 1524 C CA . TYR A 1 190 ? 0.628 4.049 -12.835 1.00 92.88 190 TYR A CA 1
ATOM 1525 C C . TYR A 1 190 ? 0.086 2.614 -12.701 1.00 92.88 190 TYR A C 1
ATOM 1527 O O . TYR A 1 190 ? -0.401 2.061 -13.685 1.00 92.88 190 TYR A O 1
ATOM 1535 N N . LEU A 1 191 ? 0.159 2.014 -11.506 1.00 93.75 191 LEU A N 1
ATOM 1536 C CA . LEU A 1 191 ? -0.303 0.638 -11.255 1.00 93.75 191 LEU A CA 1
ATOM 1537 C C . LEU A 1 191 ? -1.649 0.570 -10.518 1.00 93.75 191 LEU A C 1
ATOM 1539 O O . LEU A 1 191 ? -2.449 -0.313 -10.824 1.00 93.75 191 LEU A O 1
ATOM 1543 N N . HIS A 1 192 ? -1.913 1.514 -9.612 1.00 94.62 192 HIS A N 1
ATOM 1544 C CA . HIS A 1 192 ? -3.173 1.658 -8.880 1.00 94.62 192 HIS A CA 1
ATOM 1545 C C . HIS A 1 192 ? -3.587 0.386 -8.114 1.00 94.62 192 HIS A C 1
ATOM 1547 O O . HIS A 1 192 ? -4.678 -0.167 -8.307 1.00 94.62 192 HIS A O 1
ATOM 1553 N N . LEU A 1 193 ? -2.693 -0.127 -7.262 1.00 96.38 193 LEU A N 1
ATOM 1554 C CA . LEU A 1 193 ? -3.027 -1.225 -6.353 1.00 96.38 193 LEU A CA 1
ATOM 1555 C C . LEU A 1 193 ? -4.073 -0.790 -5.326 1.00 96.38 193 LEU A C 1
ATOM 1557 O O . LEU A 1 193 ? -3.886 0.174 -4.596 1.00 96.38 193 LEU A O 1
ATOM 1561 N N . ASN A 1 194 ? -5.152 -1.564 -5.217 1.00 96.31 194 ASN A N 1
ATOM 1562 C CA . ASN A 1 194 ? -6.299 -1.183 -4.389 1.00 96.31 194 ASN A CA 1
ATOM 1563 C C . ASN A 1 194 ? -6.634 -2.165 -3.271 1.00 96.31 194 ASN A C 1
ATOM 1565 O O . ASN A 1 194 ? -7.543 -1.889 -2.488 1.00 96.31 194 ASN A O 1
ATOM 1569 N N . ALA A 1 195 ? -5.976 -3.321 -3.254 1.00 96.44 195 ALA A N 1
ATOM 1570 C CA . ALA A 1 195 ? -6.226 -4.369 -2.283 1.00 96.44 195 ALA A CA 1
ATOM 1571 C C . ALA A 1 195 ? -4.993 -5.257 -2.117 1.00 96.44 195 ALA A C 1
ATOM 1573 O O . ALA A 1 195 ? -4.283 -5.524 -3.093 1.00 96.44 195 ALA A O 1
ATOM 1574 N N . ILE A 1 196 ? -4.783 -5.741 -0.899 1.00 96.69 196 ILE A N 1
ATOM 1575 C CA . ILE A 1 196 ? -3.799 -6.766 -0.551 1.00 96.69 196 ILE A CA 1
ATOM 1576 C C . ILE A 1 196 ? -4.473 -7.830 0.310 1.00 96.69 196 ILE A C 1
ATOM 1578 O O . ILE A 1 196 ? -5.415 -7.553 1.040 1.00 96.69 196 ILE A O 1
ATOM 1582 N N . ASP A 1 197 ? -3.983 -9.061 0.212 1.00 96.25 197 ASP A N 1
ATOM 1583 C CA . ASP A 1 197 ? -4.347 -10.147 1.120 1.00 96.25 197 ASP A CA 1
ATOM 1584 C C . ASP A 1 197 ? -3.089 -10.941 1.476 1.00 96.25 197 ASP A C 1
ATOM 1586 O O . ASP A 1 197 ? -2.102 -10.923 0.731 1.00 96.25 197 ASP A O 1
ATOM 1590 N N . TYR A 1 198 ? -3.114 -11.626 2.614 1.00 94.06 198 TYR A N 1
ATOM 1591 C CA . TYR A 1 198 ? -1.989 -12.400 3.118 1.00 94.06 198 TYR A CA 1
ATOM 1592 C C . TYR A 1 198 ? -2.345 -13.881 3.215 1.00 94.06 198 TYR A C 1
ATOM 1594 O O . TYR A 1 198 ? -3.298 -14.270 3.888 1.00 94.06 198 TYR A O 1
ATOM 1602 N N . ASN A 1 199 ? -1.541 -14.711 2.551 1.00 93.38 199 ASN A N 1
ATOM 1603 C CA . ASN A 1 199 ? -1.644 -16.162 2.623 1.00 93.38 199 ASN A CA 1
ATOM 1604 C C . ASN A 1 199 ? -0.486 -16.713 3.482 1.00 93.38 199 ASN A C 1
ATOM 1606 O O . ASN A 1 199 ? 0.657 -16.617 3.022 1.00 93.38 199 ASN A O 1
ATOM 1610 N N . PRO A 1 200 ? -0.764 -17.229 4.695 1.00 86.44 200 PRO A N 1
ATOM 1611 C CA . PRO A 1 200 ? 0.248 -17.673 5.657 1.00 86.44 200 PRO A CA 1
ATOM 1612 C C . PRO A 1 200 ? 0.983 -18.963 5.262 1.00 86.44 200 PRO A C 1
ATOM 1614 O O . PRO A 1 200 ? 0.407 -19.807 4.535 1.00 86.44 200 PRO A O 1
#

Solvent-accessible surface area (backbone atoms only — not comparable to full-atom values): 11953 Å² total; per-residue (Å²): 131,86,84,70,48,82,92,80,43,82,88,60,73,45,74,44,66,55,92,47,95,97,48,59,18,36,34,34,26,37,64,88,71,46,77,78,46,72,41,74,53,27,61,46,66,48,77,45,97,87,59,31,36,42,29,30,44,63,68,43,27,41,35,32,22,42,85,88,58,51,77,77,43,75,41,62,69,79,54,88,54,50,48,46,44,81,33,73,44,81,44,78,37,80,91,77,74,42,59,29,41,39,33,35,26,32,36,64,42,53,48,68,56,45,46,72,65,52,35,65,75,84,78,50,100,68,46,75,69,18,24,42,51,30,40,42,29,24,44,85,85,58,47,78,77,46,75,50,53,54,81,81,36,43,31,34,87,83,52,84,89,45,94,46,31,50,54,90,98,51,48,75,84,80,40,86,88,43,44,58,47,63,75,62,73,80,29,64,70,58,73,70,77,63,75,80,87,85,85,134

Radius of gyration: 21.28 Å; Cα contacts (8 Å, |Δi|>4): 387; chains: 1; bounding box: 58×35×53 Å

Sequence (200 aa):
MIPWDPQKADPGYACIRTRLPGVTGVYLIDMAGQVVNYWPGFTDAYLLEDGTMFGARGPSTFSQVDWKGNVLWEHTDSRETHHPHHDFLRIYNPELEDYTVLYIANEDLTHDEVIALGADPDAVDRYEGTQMDVVVEVDRNGEVVWEYRFRDHLVQDRTPSASNHVGEGRSLADFPGRLDVNFGVFSRDYLHLNAIDYNP